Protein AF-0000000079330137 (afdb_homodimer)

Radius of gyration: 21.08 Å; Cα contacts (8 Å, |Δi|>4): 843; chains: 2; bounding box: 67×52×42 Å

InterPro domains:
  IPR001127 Phosphotransferase system, sugar-specific permease EIIA type 1 [PF00358] (14-137)
  IPR001127 Phosphotransferase system, sugar-specific permease EIIA type 1 [PS00371] (77-89)
  IPR001127 Phosphotransferase system, sugar-specific permease EIIA type 1 [PS51093] (31-135)
  IPR001127 Phosphotransferase system, sugar-specific permease EIIA type 1 [TIGR00830] (15-135)
  IPR011055 Duplicated hybrid motif [G3DSA:2.70.70.10] (3-161)
  IPR011055 Duplicated hybrid motif [SSF51261] (2-157)
  IPR050890 Phosphotransferase system EIIA component [PTHR45008] (8-159)

Organism: NCBI:txid704125

pLDDT: mean 94.44, std 13.9, range [31.62, 99.0]

Secondary structure (DSSP, 8-state):
-----------EEEEE-SSSEEEE-GGGSSSHHHHTTSS-EEEEEEE--SEEE-SSSEEEEEE-TTSSEEEEE-TTS-EEEEE-SBSGGGGTTTTEEE-S-TT-EE-TT-EEEEE-HHHHHHTT-B--EEEEES-GGG-SEEEE--S-EE-TTTSEEEEEE-/-----------EEEEE-SSSEEEE-GGGSSSHHHHTTTT-EEEEEEE--SEEE-SSSEEEEEE-TTSSEEEEE-TTS-EEEEE-SBSGGGGTTTTEEE-S-TT-EE-TT-EEEEE-HHHHHHTT-B--EEEEES-GGG-SEEEE--S-EE-TTTSEEEEEE-

Structure (mmCIF, N/CA/C/O backbone):
data_AF-0000000079330137-model_v1
#
loop_
_entity.id
_entity.type
_entity.pdbx_description
1 polymer 'PTS glucose transporter subunit IIA'
#
loop_
_atom_site.group_PDB
_atom_site.id
_atom_site.type_symbol
_atom_site.label_atom_id
_atom_site.label_alt_id
_atom_site.label_comp_id
_atom_site.label_asym_id
_atom_site.label_entity_id
_atom_site.label_seq_id
_atom_site.pdbx_PDB_ins_code
_atom_site.Cartn_x
_atom_site.Cartn_y
_atom_site.Cartn_z
_atom_site.occupancy
_atom_site.B_iso_or_equiv
_atom_site.auth_seq_id
_atom_site.auth_comp_id
_atom_site.auth_asym_id
_atom_site.auth_atom_id
_atom_site.pdbx_PDB_model_num
ATOM 1 N N . MET A 1 1 ? -40.531 -25.219 18.453 1 31.62 1 MET A N 1
ATOM 2 C CA . MET A 1 1 ? -40.281 -24 17.688 1 31.62 1 MET A CA 1
ATOM 3 C C . MET A 1 1 ? -38.781 -23.797 17.469 1 31.62 1 MET A C 1
ATOM 5 O O . MET A 1 1 ? -38.062 -23.484 18.422 1 31.62 1 MET A O 1
ATOM 9 N N . PHE A 1 2 ? -38.094 -24.562 16.641 1 38.78 2 PHE A N 1
ATOM 10 C CA . PHE A 1 2 ? -36.656 -24.844 16.406 1 38.78 2 PHE A CA 1
ATOM 11 C C . PHE A 1 2 ? -35.969 -23.625 15.812 1 38.78 2 PHE A C 1
ATOM 13 O O . PHE A 1 2 ? -36.438 -23.062 14.812 1 38.78 2 PHE A O 1
ATOM 20 N N . ASN A 1 3 ? -35.5 -22.703 16.672 1 35.12 3 ASN A N 1
ATOM 21 C CA . ASN A 1 3 ? -34.656 -21.578 16.312 1 35.12 3 ASN A CA 1
ATOM 22 C C . ASN A 1 3 ? -33.625 -21.969 15.258 1 35.12 3 ASN A C 1
ATOM 24 O O . ASN A 1 3 ? -32.656 -22.672 15.562 1 35.12 3 ASN A O 1
ATOM 28 N N . PHE A 1 4 ? -33.969 -22.203 13.992 1 37.62 4 PHE A N 1
ATOM 29 C CA . PHE A 1 4 ? -33.031 -22.281 12.859 1 37.62 4 PHE A CA 1
ATOM 30 C C . PHE A 1 4 ? -32.031 -21.141 12.922 1 37.62 4 PHE A C 1
ATOM 32 O O . PHE A 1 4 ? -32.312 -20.016 12.516 1 37.62 4 PHE A O 1
ATOM 39 N N . PHE A 1 5 ? -31.531 -20.812 14.039 1 39.62 5 PHE A N 1
ATOM 40 C CA . PHE A 1 5 ? -30.406 -19.891 14.07 1 39.62 5 PHE A CA 1
ATOM 41 C C . PHE A 1 5 ? -29.406 -20.219 12.961 1 39.62 5 PHE A C 1
ATOM 43 O O . PHE A 1 5 ? -28.688 -21.203 13.031 1 39.62 5 PHE A O 1
ATOM 50 N N . LYS A 1 6 ? -29.875 -20.078 11.766 1 38.84 6 LYS A N 1
ATOM 51 C CA . LYS A 1 6 ? -28.906 -20.125 10.664 1 38.84 6 LYS A CA 1
ATOM 52 C C . LYS A 1 6 ? -27.609 -19.406 11.031 1 38.84 6 LYS A C 1
ATOM 54 O O . LYS A 1 6 ? -27.625 -18.203 11.305 1 38.84 6 LYS A O 1
ATOM 59 N N . LYS A 1 7 ? -26.75 -20 11.75 1 39.09 7 LYS A N 1
ATOM 60 C CA . LYS A 1 7 ? -25.375 -19.5 11.812 1 39.09 7 LYS A CA 1
ATOM 61 C C . LYS A 1 7 ? -24.969 -18.859 10.484 1 39.09 7 LYS A C 1
ATOM 63 O O . LYS A 1 7 ? -25 -19.516 9.445 1 39.09 7 LYS A O 1
ATOM 68 N N . LYS A 1 8 ? -25.375 -17.703 10.297 1 45.47 8 LYS A N 1
ATOM 69 C CA . LYS A 1 8 ? -24.75 -17.031 9.156 1 45.47 8 LYS A CA 1
ATOM 70 C C . LYS A 1 8 ? -23.297 -17.469 8.984 1 45.47 8 LYS A C 1
ATOM 72 O O . LYS A 1 8 ? -22.469 -17.25 9.867 1 45.47 8 LYS A O 1
ATOM 77 N N . GLN A 1 9 ? -22.953 -18.641 8.531 1 45.34 9 GLN A N 1
ATOM 78 C CA . GLN A 1 9 ? -21.641 -19.203 8.273 1 45.34 9 GLN A CA 1
ATOM 79 C C . GLN A 1 9 ? -20.719 -18.188 7.617 1 45.34 9 GLN A C 1
ATOM 81 O O . GLN A 1 9 ? -21.016 -17.688 6.527 1 45.34 9 GLN A O 1
ATOM 86 N N . ASN A 1 10 ? -20.141 -17.453 8.32 1 59.22 10 ASN A N 1
ATOM 87 C CA . ASN A 1 10 ? -19.047 -16.625 7.816 1 59.22 10 ASN A CA 1
ATOM 88 C C . ASN A 1 10 ? -18.188 -17.375 6.805 1 59.22 10 ASN A C 1
ATOM 90 O O . ASN A 1 10 ? -17.453 -18.297 7.168 1 59.22 10 ASN A O 1
ATOM 94 N N . LYS A 1 11 ? -18.562 -17.312 5.531 1 80.38 11 LYS A N 1
ATOM 95 C CA . LYS A 1 11 ? -17.906 -18.062 4.465 1 80.38 11 LYS A CA 1
ATOM 96 C C . LYS A 1 11 ? -16.438 -17.703 4.359 1 80.38 11 LYS A C 1
ATOM 98 O O . LYS A 1 11 ? -16.078 -16.547 4.164 1 80.38 11 LYS A O 1
ATOM 103 N N . GLU A 1 12 ? -15.609 -18.688 4.777 1 94.25 12 GLU A N 1
ATOM 104 C CA . GLU A 1 12 ? -14.156 -18.625 4.672 1 94.25 12 GLU A CA 1
ATOM 105 C C . GLU A 1 12 ? -13.703 -18.734 3.219 1 94.25 12 GLU A C 1
ATOM 107 O O . GLU A 1 12 ? -14.266 -19.516 2.441 1 94.25 12 GLU A O 1
ATOM 112 N N . VAL A 1 13 ? -12.867 -17.859 2.85 1 97.62 13 VAL A N 1
ATOM 113 C CA . VAL A 1 13 ? -12.273 -17.859 1.52 1 97.62 13 VAL A CA 1
ATOM 114 C C . VAL A 1 13 ? -10.82 -18.328 1.607 1 97.62 13 VAL A C 1
ATOM 116 O O . VAL A 1 13 ? -10.07 -17.906 2.486 1 97.62 13 VAL A O 1
ATOM 119 N N . ASN A 1 14 ? -10.43 -19.219 0.74 1 98.5 14 ASN A N 1
ATOM 120 C CA . ASN A 1 14 ? -9.062 -19.719 0.702 1 98.5 14 ASN A CA 1
ATOM 121 C C . ASN A 1 14 ? -8.352 -19.312 -0.583 1 98.5 14 ASN A C 1
ATOM 123 O O . ASN A 1 14 ? -8.93 -19.391 -1.669 1 98.5 14 ASN A O 1
ATOM 127 N N . LEU A 1 15 ? -7.152 -18.875 -0.478 1 98.94 15 LEU A N 1
ATOM 128 C CA . LEU A 1 15 ? -6.285 -18.594 -1.612 1 98.94 15 LEU A CA 1
ATOM 129 C C . LEU A 1 15 ? -5.18 -19.625 -1.739 1 98.94 15 LEU A C 1
ATOM 131 O O . LEU A 1 15 ? -4.539 -19.984 -0.748 1 98.94 15 LEU A O 1
ATOM 135 N N . VAL A 1 16 ? -4.957 -20.078 -2.924 1 98.94 16 VAL A N 1
ATOM 136 C CA . VAL A 1 16 ? -3.85 -21 -3.17 1 98.94 16 VAL A CA 1
ATOM 137 C C . VAL A 1 16 ? -2.6 -20.203 -3.553 1 98.94 16 VAL A C 1
ATOM 139 O O . VAL A 1 16 ? -2.68 -19.016 -3.846 1 98.94 16 VAL A O 1
ATOM 142 N N . ALA A 1 17 ? -1.415 -20.875 -3.516 1 99 17 ALA A N 1
ATOM 143 C CA . ALA A 1 17 ? -0.146 -20.234 -3.867 1 99 17 ALA A CA 1
ATOM 144 C C . ALA A 1 17 ? -0.141 -19.797 -5.328 1 99 17 ALA A C 1
ATOM 146 O O . ALA A 1 17 ? -0.394 -20.594 -6.227 1 99 17 ALA A O 1
ATOM 147 N N . PRO A 1 18 ? 0.193 -18.578 -5.582 1 99 18 PRO A N 1
ATOM 148 C CA . PRO A 1 18 ? 0.272 -18.156 -6.98 1 99 18 PRO A CA 1
ATOM 149 C C . PRO A 1 18 ? 1.58 -18.578 -7.652 1 99 18 PRO A C 1
ATOM 151 O O . PRO A 1 18 ? 1.703 -18.484 -8.875 1 99 18 PRO A O 1
ATOM 154 N N . ILE A 1 19 ? 2.529 -18.938 -6.879 1 99 19 ILE A N 1
ATOM 155 C CA . ILE A 1 19 ? 3.807 -19.375 -7.434 1 99 19 ILE A CA 1
ATOM 156 C C . ILE A 1 19 ? 4.426 -20.453 -6.535 1 99 19 ILE A C 1
ATOM 158 O O . ILE A 1 19 ? 4.227 -20.438 -5.316 1 99 19 ILE A O 1
ATOM 162 N N . THR A 1 20 ? 5.125 -21.375 -7.133 1 98.94 20 THR A N 1
ATOM 163 C CA . THR A 1 20 ? 5.805 -22.438 -6.387 1 98.94 20 THR A CA 1
ATOM 164 C C . THR A 1 20 ? 6.98 -21.859 -5.594 1 98.94 20 THR A C 1
ATOM 166 O O . THR A 1 20 ? 7.742 -21.047 -6.105 1 98.94 20 THR A O 1
ATOM 169 N N . GLY A 1 21 ? 7.094 -22.281 -4.375 1 98.94 21 GLY A N 1
ATOM 170 C CA . GLY A 1 21 ? 8.18 -21.812 -3.537 1 98.94 21 GLY A CA 1
ATOM 171 C C . GLY A 1 21 ? 7.938 -22.031 -2.057 1 98.94 21 GLY A C 1
ATOM 172 O O . GLY A 1 21 ? 7.277 -23 -1.675 1 98.94 21 GLY A O 1
ATOM 173 N N . LYS A 1 22 ? 8.547 -21.188 -1.195 1 98.94 22 LYS A N 1
ATOM 174 C CA . LYS A 1 22 ? 8.398 -21.25 0.256 1 98.94 22 LYS A CA 1
ATOM 175 C C . LYS A 1 22 ? 7.699 -20 0.783 1 98.94 22 LYS A C 1
ATOM 177 O O . LYS A 1 22 ? 8.086 -18.875 0.442 1 98.94 22 LYS A O 1
ATOM 182 N N . THR A 1 23 ? 6.652 -20.219 1.555 1 99 23 THR A N 1
ATOM 183 C CA . THR A 1 23 ? 5.953 -19.078 2.125 1 99 23 THR A CA 1
ATOM 184 C C . THR A 1 23 ? 6.766 -18.453 3.258 1 99 23 THR A C 1
ATOM 186 O O . THR A 1 23 ? 7.383 -19.172 4.051 1 99 23 THR A O 1
ATOM 189 N N . ILE A 1 24 ? 6.805 -17.156 3.318 1 98.94 24 ILE A N 1
ATOM 190 C CA . ILE A 1 24 ? 7.453 -16.406 4.395 1 98.94 24 ILE A CA 1
ATOM 191 C C . ILE A 1 24 ? 6.512 -15.32 4.91 1 98.94 24 ILE A C 1
ATOM 193 O O . ILE A 1 24 ? 5.559 -14.938 4.227 1 98.94 24 ILE A O 1
ATOM 197 N N . ASP A 1 25 ? 6.742 -14.891 6.121 1 98.88 25 ASP A N 1
ATOM 198 C CA . ASP A 1 25 ? 5.953 -13.812 6.695 1 98.88 25 ASP A CA 1
ATOM 199 C C . ASP A 1 25 ? 6.184 -12.5 5.945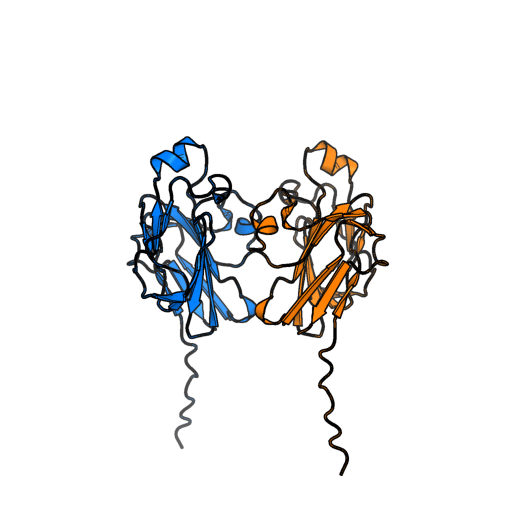 1 98.88 25 ASP A C 1
ATOM 201 O O . ASP A 1 25 ? 7.293 -12.234 5.48 1 98.88 25 ASP A O 1
ATOM 205 N N . LEU A 1 26 ? 5.145 -11.688 5.84 1 98.56 26 LEU A N 1
ATOM 206 C CA . LEU A 1 26 ? 5.297 -10.398 5.168 1 98.56 26 LEU A CA 1
ATOM 207 C C . LEU A 1 26 ? 6.418 -9.586 5.801 1 98.56 26 LEU A C 1
ATOM 209 O O . LEU A 1 26 ? 7.109 -8.836 5.109 1 98.56 26 LEU A O 1
ATOM 213 N N . SER A 1 27 ? 6.629 -9.742 7.078 1 97.62 27 SER A N 1
ATOM 214 C CA . SER A 1 27 ? 7.629 -8.969 7.809 1 97.62 27 SER A CA 1
ATOM 215 C C . SER A 1 27 ? 9.039 -9.273 7.309 1 97.62 27 SER A C 1
ATOM 217 O O . SER A 1 27 ? 9.969 -8.508 7.57 1 97.62 27 SER A O 1
ATOM 219 N N . ALA A 1 28 ? 9.203 -10.375 6.574 1 98.12 28 ALA A N 1
ATOM 220 C CA . ALA A 1 28 ? 10.516 -10.773 6.07 1 98.12 28 ALA A CA 1
ATOM 221 C C . ALA A 1 28 ? 10.766 -10.203 4.68 1 98.12 28 ALA A C 1
ATOM 223 O O . ALA A 1 28 ? 11.852 -10.359 4.125 1 98.12 28 ALA A O 1
ATOM 224 N N . VAL A 1 29 ? 9.781 -9.547 4.102 1 98.44 29 VAL A N 1
ATOM 225 C CA . VAL A 1 29 ? 9.922 -8.945 2.781 1 98.44 29 VAL A CA 1
ATOM 226 C C . VAL A 1 29 ? 10.859 -7.742 2.859 1 98.44 29 VAL A C 1
ATOM 228 O O . VAL A 1 29 ? 10.727 -6.898 3.75 1 98.44 29 VAL A O 1
ATOM 231 N N . PRO A 1 30 ? 11.844 -7.664 1.937 1 96.5 30 PRO A N 1
ATOM 232 C CA . PRO A 1 30 ? 12.805 -6.559 2.004 1 96.5 30 PRO A CA 1
ATOM 233 C C . PRO A 1 30 ? 12.25 -5.262 1.414 1 96.5 30 PRO A C 1
ATOM 235 O O . PRO A 1 30 ? 12.906 -4.633 0.576 1 96.5 30 PRO A O 1
ATOM 238 N N . ASP A 1 31 ? 11.195 -4.91 1.758 1 96.38 31 ASP A N 1
ATOM 239 C CA . ASP A 1 31 ? 10.492 -3.66 1.472 1 96.38 31 ASP A CA 1
ATOM 240 C C . ASP A 1 31 ? 9.531 -3.297 2.6 1 96.38 31 ASP A C 1
ATOM 242 O O . ASP A 1 31 ? 8.555 -4.012 2.844 1 96.38 31 ASP A O 1
ATOM 246 N N . ASN A 1 32 ? 9.734 -2.225 3.227 1 94.5 32 ASN A N 1
ATOM 247 C CA . ASN A 1 32 ? 9.031 -1.894 4.465 1 94.5 32 ASN A CA 1
ATOM 248 C C . ASN A 1 32 ? 7.539 -1.68 4.227 1 94.5 32 ASN A C 1
ATOM 250 O O . ASN A 1 32 ? 6.719 -1.952 5.105 1 94.5 32 ASN A O 1
ATOM 254 N N . VAL A 1 33 ? 7.18 -1.221 3.045 1 95.56 33 VAL A N 1
ATOM 255 C CA . VAL A 1 33 ? 5.77 -0.979 2.768 1 95.56 33 VAL A CA 1
ATOM 256 C C . VAL A 1 33 ? 5 -2.297 2.826 1 95.56 33 VAL A C 1
ATOM 258 O O . VAL A 1 33 ? 3.881 -2.348 3.346 1 95.56 33 VAL A O 1
ATOM 261 N N . PHE A 1 34 ? 5.598 -3.307 2.312 1 97.75 34 PHE A N 1
ATOM 262 C CA . PHE A 1 34 ? 4.992 -4.629 2.414 1 97.75 34 PHE A CA 1
ATOM 263 C C . PHE A 1 34 ? 5.141 -5.188 3.824 1 97.75 34 PHE A C 1
ATOM 265 O O . PHE A 1 34 ? 4.18 -5.695 4.402 1 97.75 34 PHE A O 1
ATOM 272 N N . ALA A 1 35 ? 6.301 -5.082 4.391 1 97 35 ALA A N 1
ATOM 273 C CA . ALA A 1 35 ? 6.617 -5.691 5.684 1 97 35 ALA A CA 1
ATOM 274 C C . ALA A 1 35 ? 5.719 -5.137 6.785 1 97 35 ALA A C 1
ATOM 276 O O . ALA A 1 35 ? 5.363 -5.855 7.723 1 97 35 ALA A O 1
ATOM 277 N N . GLU A 1 36 ? 5.34 -3.885 6.543 1 94.62 36 GLU A N 1
ATOM 278 C CA . GLU A 1 36 ? 4.516 -3.219 7.547 1 94.62 36 GLU A CA 1
ATOM 279 C C . 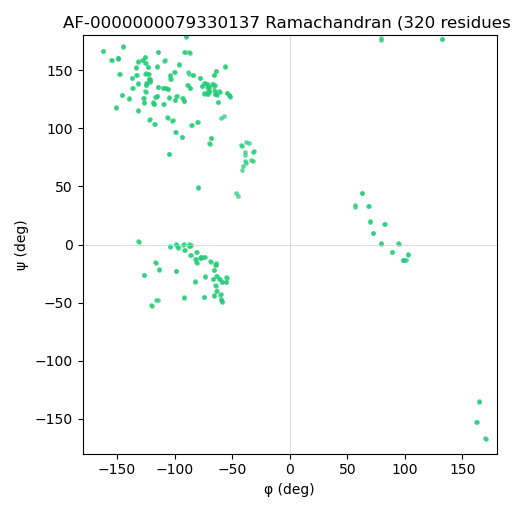GLU A 1 36 ? 3.037 -3.268 7.168 1 94.62 36 GLU A C 1
ATOM 281 O O . GLU A 1 36 ? 2.203 -2.631 7.812 1 94.62 36 GLU A O 1
ATOM 286 N N . LYS A 1 37 ? 2.727 -3.852 6.098 1 95.81 37 LYS A N 1
ATOM 287 C CA . LYS A 1 37 ? 1.364 -4.133 5.652 1 95.81 37 LYS A CA 1
ATOM 288 C C . LYS A 1 37 ? 0.626 -2.848 5.293 1 95.81 37 LYS A C 1
ATOM 290 O O . LYS A 1 37 ? -0.588 -2.75 5.48 1 95.81 37 LYS A O 1
ATOM 295 N N . LEU A 1 38 ? 1.394 -1.931 4.793 1 93 38 LEU A N 1
ATOM 296 C CA . LEU A 1 38 ? 0.781 -0.662 4.414 1 93 38 LEU A CA 1
ATOM 297 C C . LEU A 1 38 ? -0.033 -0.812 3.135 1 93 38 LEU A C 1
ATOM 299 O O . LEU A 1 38 ? -1.025 -0.108 2.939 1 93 38 LEU A O 1
ATOM 303 N N . ALA A 1 39 ? 0.368 -1.743 2.314 1 95.31 39 ALA A N 1
ATOM 304 C CA . ALA A 1 39 ? -0.326 -1.961 1.048 1 95.31 39 ALA A CA 1
ATOM 305 C C . ALA A 1 39 ? -1.424 -3.01 1.198 1 95.31 39 ALA A C 1
ATOM 307 O O . ALA A 1 39 ? -2.113 -3.34 0.23 1 95.31 39 ALA A O 1
ATOM 308 N N . GLY A 1 40 ? -1.62 -3.555 2.342 1 96.25 40 GLY A N 1
ATOM 309 C CA . GLY A 1 40 ? -2.51 -4.676 2.604 1 96.25 40 GLY A CA 1
ATOM 310 C C . GLY A 1 40 ? -1.865 -5.766 3.436 1 96.25 40 GLY A C 1
ATOM 311 O O . GLY A 1 40 ? -0.696 -5.66 3.812 1 96.25 40 GLY A O 1
ATOM 312 N N . ASP A 1 41 ? -2.664 -6.781 3.758 1 97.88 41 ASP A N 1
ATOM 313 C CA . ASP A 1 41 ? -2.184 -7.895 4.57 1 97.88 41 ASP A CA 1
ATOM 314 C C . ASP A 1 41 ? -2.201 -9.195 3.775 1 97.88 41 ASP A C 1
ATOM 316 O O . ASP A 1 41 ? -2.918 -9.312 2.779 1 97.88 41 ASP A O 1
ATOM 320 N N . GLY A 1 42 ? -1.344 -10.086 4.156 1 98.81 42 GLY A N 1
ATOM 321 C CA . GLY A 1 42 ? -1.211 -11.367 3.477 1 98.81 42 GLY A CA 1
ATOM 322 C C . GLY A 1 42 ? 0.076 -12.094 3.818 1 98.81 42 GLY A C 1
ATOM 323 O O . GLY A 1 42 ? 0.42 -12.242 4.992 1 98.81 42 GLY A O 1
ATOM 324 N N . ILE A 1 43 ? 0.733 -12.625 2.764 1 98.94 43 ILE A N 1
ATOM 325 C CA . ILE A 1 43 ? 1.921 -13.461 2.904 1 98.94 43 ILE A CA 1
ATOM 326 C C . ILE A 1 43 ? 2.877 -13.203 1.741 1 98.94 43 ILE A C 1
ATOM 328 O O . ILE A 1 43 ? 2.566 -12.414 0.839 1 98.94 43 ILE A O 1
ATOM 332 N N . ALA A 1 44 ? 4.051 -13.711 1.831 1 98.94 44 ALA A N 1
ATOM 333 C CA . ALA A 1 44 ? 4.957 -13.672 0.687 1 98.94 44 ALA A CA 1
ATOM 334 C C . ALA A 1 44 ? 5.492 -15.062 0.364 1 98.94 44 ALA A C 1
ATOM 336 O O . ALA A 1 44 ? 5.41 -15.977 1.19 1 98.94 44 ALA A O 1
ATOM 337 N N . ILE A 1 45 ? 5.934 -15.211 -0.834 1 99 45 ILE A N 1
ATOM 338 C CA . ILE A 1 45 ? 6.508 -16.484 -1.262 1 99 45 ILE A CA 1
ATOM 339 C C . ILE A 1 45 ? 7.891 -16.25 -1.863 1 99 45 ILE A C 1
ATOM 341 O O . ILE A 1 45 ? 8.07 -15.352 -2.689 1 99 45 ILE A O 1
ATOM 345 N N . ASP A 1 46 ? 8.891 -16.922 -1.377 1 98.94 46 ASP A N 1
ATOM 346 C CA . ASP A 1 46 ? 10.188 -17.016 -2.031 1 98.94 46 ASP A CA 1
ATOM 347 C C . ASP A 1 46 ? 10.164 -18.062 -3.143 1 98.94 46 ASP A C 1
ATOM 349 O O . ASP A 1 46 ? 10.211 -19.266 -2.871 1 98.94 46 ASP A O 1
ATOM 353 N N . PRO A 1 47 ? 10.141 -17.641 -4.344 1 98.88 47 PRO A N 1
ATOM 354 C CA . PRO A 1 47 ? 9.727 -18.547 -5.434 1 98.88 47 PRO A CA 1
ATOM 355 C C . PRO A 1 47 ? 10.867 -19.422 -5.934 1 98.88 47 PRO A C 1
ATOM 357 O O . PRO A 1 47 ? 12.023 -18.984 -5.965 1 98.88 47 PRO A O 1
ATOM 360 N N . THR A 1 48 ? 10.531 -20.578 -6.312 1 98.75 48 THR A N 1
ATOM 361 C CA . THR A 1 48 ? 11.398 -21.469 -7.078 1 98.75 48 THR A CA 1
ATOM 362 C C . THR A 1 48 ? 10.805 -21.75 -8.453 1 98.75 48 THR A C 1
ATOM 364 O O . THR A 1 48 ? 11.484 -22.281 -9.336 1 98.75 48 THR A O 1
ATOM 367 N N . GLY A 1 49 ? 9.508 -21.453 -8.633 1 98.75 49 GLY A N 1
ATOM 368 C CA . GLY A 1 49 ? 8.852 -21.625 -9.93 1 98.75 49 GLY A CA 1
ATOM 369 C C . GLY A 1 49 ? 8.945 -20.375 -10.805 1 98.75 49 GLY A C 1
ATOM 370 O O . GLY A 1 49 ? 9.477 -19.359 -10.375 1 98.75 49 GLY A O 1
ATOM 371 N N . ASP A 1 50 ? 8.375 -20.5 -12.008 1 98.81 50 ASP A N 1
ATOM 372 C CA . ASP A 1 50 ? 8.516 -19.391 -12.953 1 98.81 50 ASP A CA 1
ATOM 373 C C . ASP A 1 50 ? 7.168 -19 -13.555 1 98.81 50 ASP A C 1
ATOM 375 O O . ASP A 1 50 ? 7.102 -18.125 -14.422 1 98.81 50 ASP A O 1
ATOM 379 N N . VAL A 1 51 ? 6.117 -19.625 -13.141 1 98.94 51 VAL A N 1
ATOM 380 C CA . VAL A 1 51 ? 4.777 -19.281 -13.617 1 98.94 51 VAL A CA 1
ATOM 381 C C . VAL A 1 51 ? 3.914 -18.828 -12.438 1 98.94 51 VAL A C 1
ATOM 383 O O . VAL A 1 51 ? 3.803 -19.531 -11.43 1 98.94 51 VAL A O 1
ATOM 386 N N . ILE A 1 52 ? 3.402 -17.656 -12.531 1 99 52 ILE A N 1
ATOM 387 C CA . ILE A 1 52 ? 2.48 -17.109 -11.539 1 99 52 ILE A CA 1
ATOM 388 C C . ILE A 1 52 ? 1.04 -17.375 -11.977 1 99 52 ILE A C 1
ATOM 390 O O . ILE A 1 52 ? 0.647 -17 -13.086 1 99 52 ILE A O 1
ATOM 394 N N . VAL A 1 53 ? 0.256 -17.984 -11.125 1 99 53 VAL A N 1
ATOM 395 C CA . VAL A 1 53 ? -1.118 -18.344 -11.453 1 99 53 VAL A CA 1
ATOM 396 C C . VAL A 1 53 ? -2.086 -17.547 -10.586 1 99 53 VAL A C 1
ATOM 398 O O . VAL A 1 53 ? -1.676 -16.891 -9.617 1 99 53 VAL A O 1
ATOM 401 N N . SER A 1 54 ? -3.33 -17.562 -10.977 1 99 54 SER A N 1
ATOM 402 C CA . SER A 1 54 ? -4.352 -16.953 -10.141 1 99 54 SER A CA 1
ATOM 403 C C . SER A 1 54 ? -4.5 -17.688 -8.812 1 99 54 SER A C 1
ATOM 405 O O . SER A 1 54 ? -4.609 -18.922 -8.789 1 99 54 SER A O 1
ATOM 407 N N . PRO A 1 55 ? -4.527 -16.969 -7.711 1 98.94 55 PRO A N 1
ATOM 408 C CA . PRO A 1 55 ? -4.684 -17.641 -6.418 1 98.94 55 PRO A CA 1
ATOM 409 C C . PRO A 1 55 ? -6.137 -18 -6.109 1 98.94 55 PRO A C 1
ATOM 411 O O . PRO A 1 55 ? -6.41 -18.719 -5.145 1 98.94 55 PRO A O 1
ATOM 414 N N . ALA A 1 56 ? -7.051 -17.594 -6.902 1 98.94 56 ALA A N 1
ATOM 415 C CA . ALA A 1 56 ? -8.477 -17.766 -6.66 1 98.94 56 ALA A CA 1
ATOM 416 C C . ALA A 1 56 ? -9.281 -17.578 -7.945 1 98.94 56 ALA A C 1
ATOM 418 O O . ALA A 1 56 ? -8.742 -17.125 -8.961 1 98.94 56 ALA A O 1
ATOM 419 N N . ASP A 1 57 ? -10.539 -18 -7.82 1 98.88 57 ASP A N 1
ATOM 420 C CA . ASP A 1 57 ? -11.492 -17.625 -8.859 1 98.88 57 ASP A CA 1
ATOM 421 C C . ASP A 1 57 ? -11.836 -16.141 -8.766 1 98.88 57 ASP A C 1
ATOM 423 O O . ASP A 1 57 ? -12.055 -15.609 -7.676 1 98.88 57 ASP A O 1
ATOM 427 N N . GLY A 1 58 ? -11.852 -15.453 -9.922 1 98.81 58 GLY A N 1
ATOM 428 C CA . GLY A 1 58 ? -12.219 -14.047 -9.938 1 98.81 58 GLY A CA 1
ATOM 429 C C . GLY A 1 58 ? -11.953 -13.375 -11.273 1 98.81 58 GLY A C 1
ATOM 430 O O . GLY A 1 58 ? -11.805 -14.047 -12.297 1 98.81 58 GLY A O 1
ATOM 431 N N . GLU A 1 59 ? -12.016 -12.055 -11.25 1 98.88 59 GLU A N 1
ATOM 432 C CA . GLU A 1 59 ? -11.695 -11.266 -12.43 1 98.88 59 GLU A CA 1
ATOM 433 C C . GLU A 1 59 ? -10.273 -10.703 -12.344 1 98.88 59 GLU A C 1
ATOM 435 O O . GLU A 1 59 ? -9.906 -10.094 -11.344 1 98.88 59 GLU A O 1
ATOM 440 N N . LEU A 1 60 ? -9.438 -11 -13.367 1 98.88 60 LEU A N 1
ATOM 441 C CA . LEU A 1 60 ? -8.164 -10.312 -13.508 1 98.88 60 LEU A CA 1
ATOM 442 C C . LEU A 1 60 ? -8.367 -8.844 -13.875 1 98.88 60 LEU A C 1
ATOM 444 O O . LEU A 1 60 ? -8.422 -8.5 -15.062 1 98.88 60 LEU A O 1
ATOM 448 N N . THR A 1 61 ? -8.438 -8.031 -12.906 1 98.38 61 THR A N 1
ATOM 449 C CA . THR A 1 61 ? -8.938 -6.68 -13.117 1 98.38 61 THR A CA 1
ATOM 450 C C . THR A 1 61 ? -7.84 -5.766 -13.648 1 98.38 61 THR A C 1
ATOM 452 O O . THR A 1 61 ? -8.117 -4.801 -14.367 1 98.38 61 THR A O 1
ATOM 455 N N . LEU A 1 62 ? -6.605 -6.055 -13.234 1 97.38 62 LEU A N 1
ATOM 456 C CA . LEU A 1 62 ? -5.484 -5.195 -13.602 1 97.38 62 LEU A CA 1
ATOM 457 C C . LEU A 1 62 ? -4.215 -6.016 -13.805 1 97.38 62 LEU A C 1
ATOM 459 O O . LEU A 1 62 ? -3.916 -6.914 -13.016 1 97.38 62 LEU A O 1
ATOM 463 N N . VAL A 1 63 ? -3.602 -5.84 -14.867 1 98.44 63 VAL A N 1
ATOM 464 C CA . VAL A 1 63 ? -2.207 -6.219 -15.062 1 98.44 63 VAL A CA 1
ATOM 465 C C . VAL A 1 63 ? -1.371 -4.977 -15.359 1 98.44 63 VAL A C 1
ATOM 467 O O . VAL A 1 63 ? -1.647 -4.25 -16.312 1 98.44 63 VAL A O 1
ATOM 470 N N . PHE A 1 64 ? -0.402 -4.707 -14.578 1 97.38 64 PHE A N 1
ATOM 471 C CA . PHE A 1 64 ? 0.431 -3.533 -14.812 1 97.38 64 PHE A CA 1
ATOM 472 C C . PHE A 1 64 ? 1.182 -3.648 -16.125 1 97.38 64 PHE A C 1
ATOM 474 O O . PHE A 1 64 ? 1.607 -4.738 -16.516 1 97.38 64 PHE A O 1
ATOM 481 N N . LYS A 1 65 ? 1.441 -2.553 -16.734 1 96.69 65 LYS A N 1
ATOM 482 C CA . LYS A 1 65 ? 2.074 -2.523 -18.047 1 96.69 65 LYS A CA 1
ATOM 483 C C . LYS A 1 65 ? 3.434 -3.215 -18.016 1 96.69 65 LYS A C 1
ATOM 485 O O . LYS A 1 65 ? 3.816 -3.887 -18.984 1 96.69 65 LYS A O 1
ATOM 490 N N . THR A 1 66 ? 4.113 -3.137 -16.906 1 97.56 66 THR A N 1
ATOM 491 C CA . THR A 1 66 ? 5.434 -3.738 -16.75 1 97.56 66 THR A CA 1
ATOM 492 C C . THR A 1 66 ? 5.32 -5.199 -16.328 1 97.56 66 THR A C 1
ATOM 494 O O . THR A 1 66 ? 6.332 -5.891 -16.188 1 97.56 66 THR A O 1
ATOM 497 N N . MET A 1 67 ? 4.117 -5.645 -15.992 1 98.12 67 MET A N 1
ATOM 498 C CA . MET A 1 67 ? 3.744 -7.023 -15.695 1 98.12 67 MET A CA 1
ATOM 499 C C . MET A 1 67 ? 4.305 -7.461 -14.344 1 98.12 67 MET A C 1
ATOM 501 O O . MET A 1 67 ? 4.254 -8.641 -14 1 98.12 67 MET A O 1
ATOM 505 N N . HIS A 1 68 ? 4.84 -6.508 -13.562 1 98.44 68 HIS A N 1
ATOM 506 C CA . HIS A 1 68 ? 5.465 -6.875 -12.305 1 98.44 68 HIS A CA 1
ATOM 507 C C . HIS A 1 68 ? 4.418 -7.18 -11.234 1 98.44 68 HIS A C 1
ATOM 509 O O . HIS A 1 68 ? 4.754 -7.652 -10.148 1 98.44 68 HIS A O 1
ATOM 515 N N . ALA A 1 69 ? 3.129 -6.84 -11.539 1 98.56 69 ALA A N 1
ATOM 516 C CA . ALA A 1 69 ? 2.043 -7.09 -10.594 1 98.56 69 ALA A CA 1
ATOM 517 C C . ALA A 1 69 ? 0.706 -7.223 -11.32 1 98.56 69 ALA A C 1
ATOM 519 O O . ALA A 1 69 ? 0.547 -6.734 -12.438 1 98.56 69 ALA A O 1
ATOM 520 N N . PHE A 1 70 ? -0.228 -7.863 -10.648 1 98.75 70 PHE A N 1
ATOM 521 C CA . PHE A 1 70 ? -1.598 -7.906 -11.148 1 98.75 70 PHE A CA 1
ATOM 522 C C . PHE A 1 70 ? -2.592 -7.984 -9.992 1 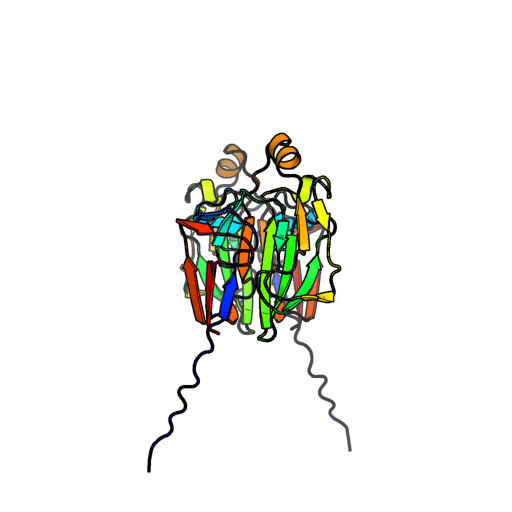98.75 70 PHE A C 1
ATOM 524 O O . PHE A 1 70 ? -2.223 -8.336 -8.875 1 98.75 70 PHE A O 1
ATOM 531 N N . ALA A 1 71 ? -3.809 -7.625 -10.312 1 98.56 71 ALA A N 1
ATOM 532 C CA . ALA A 1 71 ? -4.875 -7.605 -9.312 1 98.56 71 ALA A CA 1
ATOM 533 C C . ALA A 1 71 ? -6.039 -8.5 -9.734 1 98.56 71 ALA A C 1
ATOM 535 O O . ALA A 1 71 ? -6.367 -8.586 -10.922 1 98.56 71 ALA A O 1
ATOM 536 N N . ILE A 1 72 ? -6.609 -9.156 -8.781 1 98.81 72 ILE A N 1
ATOM 537 C CA . ILE A 1 72 ? -7.797 -9.984 -8.977 1 98.81 72 ILE A CA 1
ATOM 538 C C . ILE A 1 72 ? -8.898 -9.547 -8.008 1 98.81 72 ILE A C 1
ATOM 540 O O . ILE A 1 72 ? -8.641 -9.352 -6.82 1 98.81 72 ILE A O 1
ATOM 544 N N . THR A 1 73 ? -10.031 -9.375 -8.508 1 98.38 73 THR A N 1
ATOM 545 C CA . THR A 1 73 ? -11.203 -9.109 -7.68 1 98.38 73 THR A CA 1
ATOM 546 C C . THR A 1 73 ? -12.094 -10.344 -7.594 1 98.38 73 THR A C 1
ATOM 548 O O . THR A 1 73 ? -12.461 -10.922 -8.617 1 98.38 73 THR A O 1
ATOM 551 N N . LEU A 1 74 ? -12.383 -10.703 -6.395 1 98.5 74 LEU A N 1
ATOM 552 C CA . LEU A 1 74 ? -13.219 -11.875 -6.16 1 98.5 74 LEU A CA 1
ATOM 553 C C . LEU A 1 74 ? -14.695 -11.492 -6.168 1 98.5 74 LEU A C 1
ATOM 555 O O . LEU A 1 74 ? -15.039 -10.312 -6.047 1 98.5 74 LEU A O 1
ATOM 559 N N . ALA A 1 75 ? -15.562 -12.508 -6.266 1 97.31 75 ALA A N 1
ATOM 560 C CA . ALA A 1 75 ? -17 -12.281 -6.328 1 97.31 75 ALA A CA 1
ATOM 561 C C . ALA A 1 75 ? -17.516 -11.641 -5.047 1 97.31 75 ALA A C 1
ATOM 563 O O . ALA A 1 75 ? -18.484 -10.867 -5.07 1 97.31 75 ALA A O 1
ATOM 564 N N . ASN A 1 76 ? -16.859 -11.867 -3.965 1 96.31 76 ASN A N 1
ATOM 565 C CA . ASN A 1 76 ? -17.297 -11.336 -2.68 1 96.31 76 ASN A CA 1
ATOM 566 C C . ASN A 1 76 ? -16.766 -9.93 -2.441 1 96.31 76 ASN A C 1
ATOM 568 O O . ASN A 1 76 ? -16.938 -9.367 -1.356 1 96.31 76 ASN A O 1
ATOM 572 N N . GLY A 1 77 ? -16 -9.406 -3.354 1 95.5 77 GLY A N 1
ATOM 573 C CA . GLY A 1 77 ? -15.547 -8.023 -3.266 1 95.5 77 GLY A CA 1
ATOM 574 C C . GLY A 1 77 ? -14.102 -7.906 -2.805 1 95.5 77 GLY A C 1
ATOM 575 O O . GLY A 1 77 ? -13.523 -6.816 -2.84 1 95.5 77 GLY A O 1
ATOM 576 N N . ALA A 1 78 ? -13.477 -8.992 -2.385 1 97.5 78 ALA A N 1
ATOM 577 C CA . ALA A 1 78 ? -12.078 -8.945 -1.965 1 97.5 78 ALA A CA 1
ATOM 578 C C . ALA A 1 78 ? -11.164 -8.609 -3.141 1 97.5 78 ALA A C 1
ATOM 580 O O . ALA A 1 78 ? -11.352 -9.117 -4.246 1 97.5 78 ALA A O 1
ATOM 581 N N . GLU A 1 79 ? -10.227 -7.746 -2.9 1 97.75 79 GLU A N 1
ATOM 582 C CA . GLU A 1 79 ? -9.234 -7.34 -3.896 1 97.75 79 GLU A CA 1
ATOM 583 C C . GLU A 1 79 ? -7.855 -7.891 -3.559 1 97.75 79 GLU A C 1
ATOM 585 O O . GLU A 1 79 ? -7.309 -7.605 -2.492 1 97.75 79 GLU A O 1
ATOM 590 N N . LEU A 1 80 ? -7.336 -8.648 -4.469 1 98.75 80 LEU A N 1
ATOM 591 C CA . LEU A 1 80 ? -6.023 -9.266 -4.297 1 98.75 80 LEU A CA 1
ATOM 592 C C . LEU A 1 80 ? -4.969 -8.539 -5.125 1 98.75 80 LEU A C 1
ATOM 594 O O . LEU A 1 80 ? -5.254 -8.078 -6.234 1 98.75 80 LEU A O 1
ATOM 598 N N . LEU A 1 81 ? -3.773 -8.469 -4.609 1 98.81 81 LEU A N 1
ATOM 599 C CA . LEU A 1 81 ? -2.594 -7.988 -5.324 1 98.81 81 LEU A CA 1
ATOM 600 C C . LEU A 1 81 ? -1.464 -9.008 -5.254 1 98.81 81 LEU A C 1
ATOM 602 O O . LEU A 1 81 ? -1.102 -9.469 -4.168 1 98.81 81 LEU A O 1
ATOM 606 N N . ILE A 1 82 ? -1.006 -9.43 -6.312 1 98.94 82 ILE A N 1
ATOM 607 C CA . ILE A 1 82 ? 0.204 -10.242 -6.426 1 98.94 82 ILE A CA 1
ATOM 608 C C . ILE A 1 82 ? 1.336 -9.391 -7.004 1 98.94 82 ILE A C 1
ATOM 610 O O . ILE A 1 82 ? 1.283 -8.984 -8.164 1 98.94 82 ILE A O 1
ATOM 614 N N . HIS A 1 83 ? 2.287 -9.062 -6.246 1 98.88 83 HIS A N 1
ATOM 615 C CA . HIS A 1 83 ? 3.447 -8.258 -6.617 1 98.88 83 HIS A CA 1
ATOM 616 C C . HIS A 1 83 ? 4.676 -9.133 -6.84 1 98.88 83 HIS A C 1
ATOM 618 O O . HIS A 1 83 ? 5.273 -9.625 -5.879 1 98.88 83 HIS A O 1
ATOM 624 N N . ILE A 1 84 ? 5.109 -9.344 -8.07 1 98.88 84 ILE A N 1
ATOM 625 C CA . ILE A 1 84 ? 6.117 -10.328 -8.445 1 98.88 84 ILE A CA 1
ATOM 626 C C . ILE A 1 84 ? 7.512 -9.734 -8.266 1 98.88 84 ILE A C 1
ATOM 628 O O . ILE A 1 84 ? 7.973 -8.953 -9.102 1 98.88 84 ILE A O 1
ATOM 632 N N . GLY A 1 85 ? 8.141 -10.141 -7.191 1 98.56 85 GLY A N 1
ATOM 633 C CA . GLY A 1 85 ? 9.438 -9.57 -6.875 1 98.56 85 GLY A CA 1
ATOM 634 C C . GLY A 1 85 ? 9.352 -8.203 -6.234 1 98.56 85 GLY A C 1
ATOM 635 O O . GLY A 1 85 ? 8.258 -7.684 -6 1 98.56 85 GLY A O 1
ATOM 636 N N . ILE A 1 86 ? 10.508 -7.715 -5.867 1 98.12 86 ILE A N 1
ATOM 637 C CA . ILE A 1 86 ? 10.617 -6.391 -5.27 1 98.12 86 ILE A CA 1
ATOM 638 C C . ILE A 1 86 ? 11.43 -5.473 -6.184 1 98.12 86 ILE A C 1
ATOM 640 O O . ILE A 1 86 ? 12.523 -5.84 -6.629 1 98.12 86 ILE A O 1
ATOM 644 N N . ASP A 1 87 ? 10.883 -4.312 -6.516 1 96.56 87 ASP A N 1
ATOM 645 C CA . ASP A 1 87 ? 11.484 -3.281 -7.355 1 96.56 87 ASP A CA 1
ATOM 646 C C . ASP A 1 87 ? 11.57 -3.74 -8.812 1 96.56 87 ASP A C 1
ATOM 648 O O . ASP A 1 87 ? 12.359 -3.199 -9.586 1 96.56 87 ASP A O 1
ATOM 652 N N . THR A 1 88 ? 10.789 -4.719 -9.148 1 98.44 88 THR A N 1
ATOM 653 C CA . THR A 1 88 ? 10.898 -5.293 -10.484 1 98.44 88 THR A CA 1
ATOM 654 C C . THR A 1 88 ? 10.227 -4.391 -11.516 1 98.44 88 THR A C 1
ATOM 656 O O . THR A 1 88 ? 10.414 -4.574 -12.727 1 98.44 88 THR A O 1
ATOM 659 N N . VAL A 1 89 ? 9.492 -3.424 -11.047 1 97.88 89 VAL A N 1
ATOM 660 C CA . VAL A 1 89 ? 8.93 -2.418 -11.938 1 97.88 89 VAL A CA 1
ATOM 661 C C . VAL A 1 89 ? 10.047 -1.773 -12.758 1 97.88 89 VAL A C 1
ATOM 663 O O . VAL A 1 89 ? 9.828 -1.356 -13.898 1 97.88 89 VAL A O 1
ATOM 666 N N . SER A 1 90 ? 11.227 -1.719 -12.266 1 97.12 90 SER A N 1
ATOM 667 C CA . SER A 1 90 ? 12.367 -1.059 -12.898 1 97.12 90 SER A CA 1
ATOM 668 C C . SER A 1 90 ? 12.812 -1.805 -14.148 1 97.12 90 SER A C 1
ATOM 670 O O . SER A 1 90 ? 13.562 -1.266 -14.969 1 97.12 90 SER A O 1
ATOM 672 N N . LEU A 1 91 ? 12.352 -3.055 -14.336 1 98.38 91 LEU A N 1
ATOM 673 C CA . LEU A 1 91 ? 12.734 -3.867 -15.492 1 98.38 91 LEU A CA 1
ATOM 674 C C . LEU A 1 91 ? 11.883 -3.518 -16.703 1 98.38 91 LEU A C 1
ATOM 676 O O . LEU A 1 91 ? 12.125 -4.02 -17.812 1 98.38 91 LEU A O 1
ATOM 680 N N . ASN A 1 92 ? 10.836 -2.795 -16.5 1 97.69 92 ASN A N 1
ATOM 681 C CA . ASN A 1 92 ? 9.977 -2.311 -17.578 1 97.69 92 ASN A CA 1
ATOM 682 C C . ASN A 1 92 ? 9.438 -3.459 -18.422 1 97.69 92 ASN A C 1
ATOM 684 O O . ASN A 1 92 ? 9.43 -3.379 -19.656 1 97.69 92 ASN A O 1
ATOM 688 N N . GLY A 1 93 ? 9.227 -4.523 -17.844 1 98.62 93 GLY A N 1
ATOM 689 C CA . GLY A 1 93 ? 8.578 -5.633 -18.516 1 98.62 93 GLY A CA 1
ATOM 690 C C . GLY A 1 93 ? 9.555 -6.703 -18.984 1 98.62 93 GLY A C 1
ATOM 691 O O . GLY A 1 93 ? 9.141 -7.801 -19.359 1 98.62 93 GLY A O 1
ATOM 692 N N . GLU A 1 94 ? 10.82 -6.336 -18.953 1 98.69 94 GLU A N 1
ATOM 693 C CA . GLU A 1 94 ? 11.797 -7.352 -19.344 1 98.69 94 GLU A CA 1
ATOM 694 C C . GLU A 1 94 ? 11.797 -8.516 -18.359 1 98.69 94 GLU A C 1
ATOM 696 O O . GLU A 1 94 ? 11.812 -8.312 -17.141 1 98.69 94 GLU A O 1
ATOM 701 N N . GLY A 1 95 ? 11.695 -9.727 -18.922 1 98.81 95 GLY A N 1
ATOM 702 C CA . GLY A 1 95 ? 11.703 -10.914 -18.094 1 98.81 95 GLY A CA 1
ATOM 703 C C . GLY A 1 95 ? 10.312 -11.391 -17.719 1 98.81 95 GLY A C 1
ATOM 704 O O . GLY A 1 95 ? 10.156 -12.383 -17 1 98.81 95 GLY A O 1
ATOM 705 N N . PHE A 1 96 ? 9.336 -10.719 -18.188 1 98.94 96 PHE A N 1
ATOM 706 C CA . PHE A 1 96 ? 7.949 -11.062 -17.906 1 98.94 96 PHE A CA 1
ATOM 707 C C . PHE A 1 96 ? 7.18 -11.336 -19.188 1 98.94 96 PHE A C 1
ATOM 709 O O . PHE A 1 96 ? 7.402 -10.672 -20.203 1 98.94 96 PHE A O 1
ATOM 716 N N . GLN A 1 97 ? 6.332 -12.297 -19.109 1 98.88 97 GLN A N 1
ATOM 717 C CA . GLN A 1 97 ? 5.422 -12.609 -20.203 1 98.88 97 GLN A CA 1
ATOM 718 C C . GLN A 1 97 ? 3.988 -12.766 -19.703 1 98.88 97 GLN A C 1
ATOM 720 O O . GLN A 1 97 ? 3.693 -13.656 -18.906 1 98.88 97 GLN A O 1
ATOM 725 N N . GLN A 1 98 ? 3.156 -11.922 -20.125 1 98.81 98 GLN A N 1
ATOM 726 C CA . GLN A 1 98 ? 1.744 -12.008 -19.781 1 98.81 98 GLN A CA 1
ATOM 727 C C . GLN A 1 98 ? 1.038 -13.094 -20.578 1 98.81 98 GLN A C 1
ATOM 729 O O . GLN A 1 98 ? 1.2 -13.18 -21.797 1 98.81 98 GLN A O 1
ATOM 734 N N . LEU A 1 99 ? 0.217 -13.875 -19.953 1 98.88 99 LEU A N 1
ATOM 735 C CA . LEU A 1 99 ? -0.404 -15.023 -20.594 1 98.88 99 LEU A CA 1
ATOM 736 C C . LEU A 1 99 ? -1.911 -14.828 -20.734 1 98.88 99 LEU A C 1
ATOM 738 O O . LEU A 1 99 ? -2.568 -15.523 -21.5 1 98.88 99 LEU A O 1
ATOM 742 N N . VAL A 1 100 ? -2.498 -13.945 -19.906 1 98.69 100 VAL A N 1
ATOM 743 C CA . VAL A 1 100 ? -3.928 -13.648 -19.906 1 98.69 100 VAL A CA 1
ATOM 744 C C . VAL A 1 100 ? -4.141 -12.133 -19.875 1 98.69 100 VAL A C 1
ATOM 746 O O . VAL A 1 100 ? -3.422 -11.414 -19.188 1 98.69 100 VAL A O 1
ATOM 749 N N . GLU A 1 101 ? -5.113 -11.617 -20.469 1 98.31 101 GLU A N 1
ATOM 750 C CA . GLU A 1 101 ? -5.402 -10.188 -20.516 1 98.31 101 GLU A CA 1
ATOM 751 C C . GLU A 1 101 ? -6.266 -9.766 -19.328 1 98.31 101 GLU A C 1
ATOM 753 O O . GLU A 1 101 ? -7.105 -10.531 -18.859 1 98.31 101 GLU A O 1
ATOM 758 N N . ALA A 1 102 ? -6.059 -8.57 -18.906 1 98.38 102 ALA A N 1
ATOM 759 C CA . ALA A 1 102 ? -6.953 -8 -17.906 1 98.38 102 ALA A CA 1
ATOM 760 C C . ALA A 1 102 ? -8.398 -8.031 -18.391 1 98.38 102 ALA A C 1
ATOM 762 O O . ALA A 1 102 ? -8.664 -7.98 -19.594 1 98.38 102 ALA A O 1
ATOM 763 N N . GLY A 1 103 ? -9.281 -8.07 -17.422 1 98.44 103 GLY A N 1
ATOM 764 C CA . GLY A 1 103 ? -10.695 -8.133 -17.734 1 98.44 103 GLY A CA 1
ATOM 765 C C . GLY A 1 103 ? -11.211 -9.555 -17.891 1 98.44 103 GLY A C 1
ATOM 766 O O . GLY A 1 103 ? -12.422 -9.773 -18 1 98.44 103 GLY A O 1
ATOM 767 N N . THR A 1 104 ? -10.352 -10.578 -17.875 1 98.75 104 THR A N 1
ATOM 768 C CA . THR A 1 104 ? -10.703 -11.984 -18.047 1 98.75 104 THR A CA 1
ATOM 769 C C . THR A 1 104 ? -11.102 -12.617 -16.719 1 98.75 104 THR A C 1
ATOM 771 O O . THR A 1 104 ? -10.461 -12.375 -15.695 1 98.75 104 THR A O 1
ATOM 774 N N . MET A 1 105 ? -12.172 -13.359 -16.75 1 98.88 105 MET A N 1
ATOM 775 C CA . MET A 1 105 ? -12.461 -14.227 -15.609 1 98.88 105 MET A CA 1
ATOM 776 C C . MET A 1 105 ? -11.5 -15.406 -15.562 1 98.88 105 MET A C 1
ATOM 778 O O . MET A 1 105 ? -11.273 -16.062 -16.578 1 98.88 105 MET A O 1
ATOM 782 N N . VAL A 1 106 ? -10.93 -15.609 -14.43 1 98.94 106 VAL A N 1
ATOM 783 C CA . VAL A 1 106 ? -9.945 -16.688 -14.281 1 98.94 106 VAL A CA 1
ATOM 784 C C . VAL A 1 106 ? -10.344 -17.594 -13.117 1 98.94 106 VAL A C 1
ATOM 786 O O . VAL A 1 106 ? -11.094 -17.188 -12.234 1 98.94 106 VAL A O 1
ATOM 789 N N . LYS A 1 107 ? -9.781 -18.797 -13.109 1 98.81 107 LYS A N 1
ATOM 790 C CA . LYS A 1 107 ? -9.906 -19.75 -12.016 1 98.81 107 LYS A CA 1
ATOM 791 C C . LYS A 1 107 ? -8.602 -19.891 -11.25 1 98.81 107 LYS A C 1
ATOM 793 O O . LYS A 1 107 ? -7.527 -19.594 -11.773 1 98.81 107 LYS A O 1
ATOM 798 N N . ALA A 1 108 ? -8.773 -20.375 -10.016 1 98.88 108 ALA A N 1
ATOM 799 C CA . ALA A 1 108 ? -7.559 -20.719 -9.289 1 98.88 108 ALA A CA 1
ATOM 800 C C . ALA A 1 108 ? -6.672 -21.641 -10.109 1 98.88 108 ALA A C 1
ATOM 802 O O . ALA A 1 108 ? -7.156 -22.625 -10.695 1 98.88 108 ALA A O 1
ATOM 803 N N . GLY A 1 109 ? -5.414 -21.219 -10.211 1 98.88 109 GLY A N 1
ATOM 804 C CA . GLY A 1 109 ? -4.473 -22.078 -10.922 1 98.88 109 GLY A CA 1
ATOM 805 C C . GLY A 1 109 ? -4.25 -21.656 -12.359 1 98.88 109 GLY A C 1
ATOM 806 O O . GLY A 1 109 ? -3.33 -22.141 -13.023 1 98.88 109 GLY A O 1
ATOM 807 N N . THR A 1 110 ? -5.094 -20.75 -12.93 1 98.94 110 THR A N 1
ATOM 808 C CA . THR A 1 110 ? -4.895 -20.266 -14.289 1 98.94 110 THR A CA 1
ATOM 809 C C . THR A 1 110 ? -3.572 -19.516 -14.406 1 98.94 110 THR A C 1
ATOM 811 O O . THR A 1 110 ? -3.324 -18.562 -13.656 1 98.94 110 THR A O 1
ATOM 814 N N . PRO A 1 111 ? -2.637 -19.906 -15.305 1 98.94 111 PRO A N 1
ATOM 815 C CA . PRO A 1 111 ? -1.399 -19.141 -15.5 1 98.94 111 PRO A CA 1
ATOM 816 C C . PRO A 1 111 ? -1.651 -17.719 -15.961 1 98.94 111 PRO A C 1
ATOM 818 O O . PRO A 1 111 ? -2.428 -17.484 -16.891 1 98.94 111 PRO A O 1
ATOM 821 N N . ILE A 1 112 ? -1.03 -16.734 -15.328 1 98.94 112 ILE A N 1
ATOM 822 C CA . ILE A 1 112 ? -1.254 -15.32 -15.641 1 98.94 112 ILE A CA 1
ATOM 823 C C . ILE A 1 112 ? 0.025 -14.703 -16.203 1 98.94 112 ILE A C 1
ATOM 825 O O . ILE A 1 112 ? -0.008 -14.016 -17.219 1 98.94 112 ILE A O 1
ATOM 829 N N . 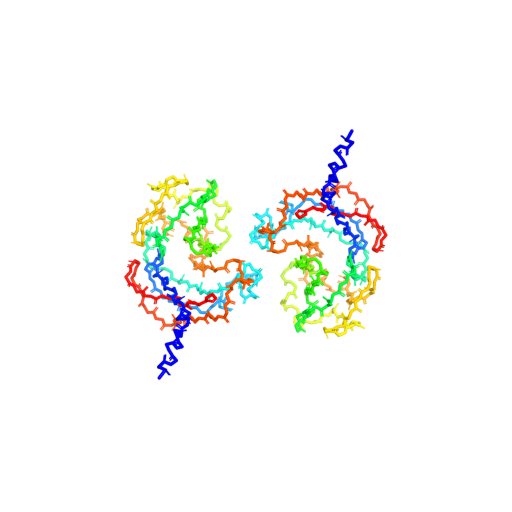ILE A 1 113 ? 1.184 -14.93 -15.562 1 98.94 113 ILE A N 1
ATOM 830 C CA . ILE A 1 113 ? 2.473 -14.367 -15.945 1 98.94 113 ILE A CA 1
ATOM 831 C C . ILE A 1 113 ? 3.555 -15.438 -15.859 1 98.94 113 ILE A C 1
ATOM 833 O O . ILE A 1 113 ? 3.586 -16.219 -14.898 1 98.94 113 ILE A O 1
ATOM 837 N N . LYS A 1 114 ? 4.336 -15.5 -16.812 1 98.94 114 LYS A N 1
ATOM 838 C CA . LYS A 1 114 ? 5.578 -16.266 -16.766 1 98.94 114 LYS A CA 1
ATOM 839 C C . LYS A 1 114 ? 6.785 -15.359 -16.578 1 98.94 114 LYS A C 1
ATOM 841 O O . LYS A 1 114 ? 6.855 -14.289 -17.188 1 98.94 114 LYS A O 1
ATOM 846 N N . ILE A 1 115 ? 7.781 -15.797 -15.789 1 98.94 115 ILE A N 1
ATOM 847 C CA . ILE A 1 115 ? 8.945 -14.953 -15.547 1 98.94 115 ILE A CA 1
ATOM 848 C C . ILE A 1 115 ? 10.219 -15.695 -15.961 1 98.94 115 ILE A C 1
AT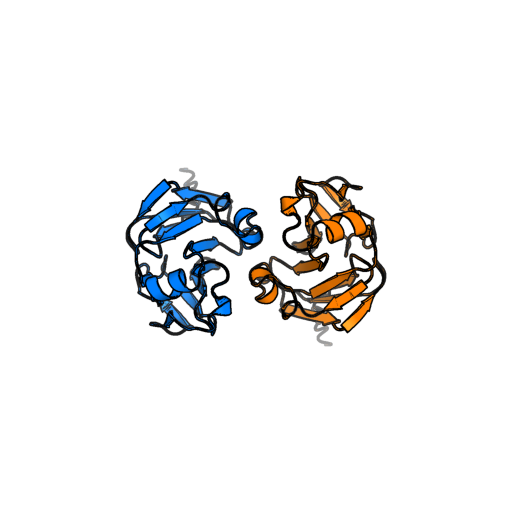OM 850 O O . ILE A 1 115 ? 10.242 -16.938 -15.969 1 98.94 115 ILE A O 1
ATOM 854 N N . ASP A 1 116 ? 11.164 -14.891 -16.312 1 98.88 116 ASP A N 1
ATOM 855 C CA . ASP A 1 116 ? 12.539 -15.367 -16.438 1 98.88 116 ASP A CA 1
ATOM 856 C C . ASP A 1 116 ? 13.32 -15.148 -15.148 1 98.88 116 ASP A C 1
ATOM 858 O O . ASP A 1 116 ? 13.938 -14.102 -14.953 1 98.88 116 ASP A O 1
ATOM 862 N N . ARG A 1 117 ? 13.336 -16.141 -14.297 1 98.56 117 ARG A N 1
ATOM 863 C CA . ARG A 1 117 ? 13.906 -16.031 -12.961 1 98.56 117 ARG A CA 1
ATOM 864 C C . ARG A 1 117 ? 15.383 -15.648 -13.016 1 98.56 117 ARG A C 1
ATOM 866 O O . ARG A 1 117 ? 15.828 -14.75 -12.305 1 98.56 117 ARG A O 1
ATOM 873 N N . ASP A 1 118 ? 16.125 -16.375 -13.859 1 98.38 118 ASP A N 1
ATOM 874 C CA . ASP A 1 118 ? 17.578 -16.156 -13.945 1 98.38 118 ASP A CA 1
ATOM 875 C C . ASP A 1 118 ? 17.875 -14.719 -14.375 1 98.38 118 ASP A C 1
ATOM 877 O O . ASP A 1 118 ? 18.781 -14.086 -13.828 1 98.38 118 ASP A O 1
ATOM 881 N N . PHE A 1 119 ? 17.125 -14.25 -15.359 1 98.81 119 PHE A N 1
ATOM 882 C CA . PHE A 1 119 ? 17.312 -12.883 -15.828 1 98.81 119 PHE A CA 1
ATOM 883 C C . PHE A 1 119 ? 17.078 -11.883 -14.695 1 98.81 119 PHE A C 1
ATOM 885 O O . PHE A 1 119 ? 17.922 -11.023 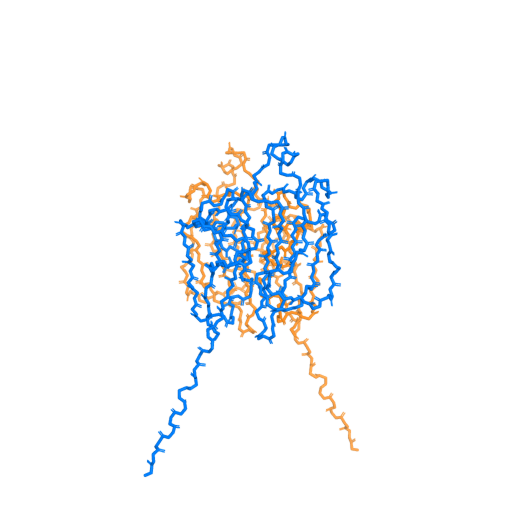-14.445 1 98.81 119 PHE A O 1
ATOM 892 N N . ILE A 1 120 ? 15.969 -12.047 -13.938 1 98.69 120 ILE A N 1
ATOM 893 C CA . ILE A 1 120 ? 15.602 -11.102 -12.883 1 98.69 120 ILE A CA 1
ATOM 894 C C . ILE A 1 120 ? 16.656 -11.141 -11.773 1 98.69 120 ILE A C 1
ATOM 896 O O . ILE A 1 120 ? 17.109 -10.094 -11.32 1 98.69 120 ILE A O 1
ATOM 900 N N . LEU A 1 121 ? 17.078 -12.336 -11.391 1 98.38 121 LEU A N 1
ATOM 901 C CA . LEU A 1 121 ? 18.094 -12.484 -10.352 1 98.38 121 LEU A CA 1
ATOM 902 C C . LEU A 1 121 ? 19.422 -11.891 -10.805 1 98.38 121 LEU A C 1
ATOM 904 O O . LEU A 1 121 ? 20.141 -11.305 -10 1 98.38 121 LEU A O 1
ATOM 908 N N . SER A 1 122 ? 19.734 -11.992 -12.078 1 98.62 122 SER A N 1
ATOM 909 C CA . SER A 1 122 ? 20.984 -11.469 -12.617 1 98.62 122 SER A CA 1
ATOM 910 C C . SER A 1 122 ? 21.031 -9.945 -12.523 1 98.62 122 SER A C 1
ATOM 912 O O . SER A 1 122 ? 22.109 -9.344 -12.578 1 98.62 122 SER A O 1
ATOM 914 N N . LYS A 1 123 ? 19.875 -9.305 -12.43 1 98.38 123 LYS A N 1
ATOM 915 C CA . LYS A 1 123 ? 19.797 -7.855 -12.297 1 98.38 123 LYS A CA 1
ATOM 916 C C . LYS A 1 123 ? 19.906 -7.434 -10.836 1 98.38 123 LYS A C 1
ATOM 918 O O . LYS A 1 123 ? 19.812 -6.242 -10.523 1 98.38 123 LYS A O 1
ATOM 923 N N . GLY A 1 124 ? 20.047 -8.422 -9.906 1 98.19 124 GLY A N 1
ATOM 924 C CA . GLY A 1 124 ? 20.203 -8.148 -8.484 1 98.19 124 GLY A CA 1
ATOM 925 C C . GLY A 1 124 ? 18.906 -7.891 -7.766 1 98.19 124 GLY A C 1
ATOM 926 O O . GLY A 1 124 ? 18.891 -7.305 -6.68 1 98.19 124 GLY A O 1
ATOM 927 N N . LEU A 1 125 ? 17.797 -8.281 -8.359 1 98.25 125 LEU A N 1
ATOM 928 C CA . LEU A 1 125 ? 16.484 -8.016 -7.773 1 98.25 125 LEU A CA 1
ATOM 929 C C . LEU A 1 125 ? 15.945 -9.258 -7.059 1 98.25 125 LEU A C 1
ATOM 931 O O . LEU A 1 125 ? 16.25 -10.383 -7.449 1 98.25 125 LEU A O 1
ATOM 935 N N . SER A 1 126 ? 15.164 -9 -5.977 1 98.5 126 SER A N 1
ATOM 936 C CA . SER A 1 126 ? 14.531 -10.078 -5.227 1 98.5 126 SER A CA 1
ATOM 937 C C . SER A 1 126 ? 13.305 -10.609 -5.953 1 98.5 126 SER A C 1
ATOM 939 O O . SER A 1 126 ? 12.523 -9.836 -6.508 1 98.5 126 SER A O 1
ATOM 941 N N . LEU A 1 127 ? 13.055 -11.93 -5.902 1 98.81 127 LEU A N 1
ATOM 942 C CA . LEU A 1 127 ? 11.875 -12.547 -6.5 1 98.81 127 LEU A CA 1
ATOM 943 C C . LEU A 1 127 ? 10.781 -12.75 -5.457 1 98.81 127 LEU A C 1
ATOM 945 O O . LEU A 1 127 ? 9.68 -13.195 -5.785 1 98.81 127 LEU A O 1
ATOM 949 N N . ILE A 1 128 ? 11.086 -12.398 -4.203 1 98.88 128 ILE A N 1
ATOM 950 C CA . ILE A 1 128 ? 10.078 -12.555 -3.166 1 98.88 128 ILE A CA 1
ATOM 951 C C . ILE A 1 128 ? 8.781 -11.883 -3.605 1 98.88 128 ILE A C 1
ATOM 953 O O . ILE A 1 128 ? 8.781 -10.711 -3.996 1 98.88 128 ILE A O 1
ATOM 957 N N . THR A 1 129 ? 7.688 -12.594 -3.564 1 98.94 129 THR A N 1
ATOM 958 C CA . THR A 1 129 ? 6.422 -12.203 -4.172 1 98.94 129 THR A CA 1
ATOM 959 C C . THR A 1 129 ? 5.34 -12.031 -3.107 1 98.94 129 THR A C 1
ATOM 961 O O . THR A 1 129 ? 4.816 -13.016 -2.582 1 98.94 129 THR A O 1
ATOM 964 N N . PRO A 1 130 ? 5 -10.797 -2.746 1 98.94 130 PRO A N 1
ATOM 965 C CA . PRO A 1 130 ? 3.879 -10.547 -1.838 1 98.94 130 PRO A CA 1
ATOM 966 C C . PRO A 1 130 ? 2.529 -10.906 -2.451 1 98.94 130 PRO A C 1
ATOM 968 O O . PRO A 1 130 ? 2.301 -10.664 -3.639 1 98.94 130 PRO A O 1
ATOM 971 N N . VAL A 1 131 ? 1.661 -11.516 -1.709 1 98.94 131 VAL A N 1
ATOM 972 C CA . VAL A 1 131 ? 0.279 -11.867 -2.008 1 98.94 131 VAL A CA 1
ATOM 973 C C . VAL A 1 131 ? -0.655 -11.227 -0.984 1 98.94 131 VAL A C 1
ATOM 975 O O . VAL A 1 131 ? -0.716 -11.664 0.168 1 98.94 131 VAL A O 1
ATOM 978 N N . LEU A 1 132 ? -1.376 -10.227 -1.448 1 98.81 132 LEU A N 1
ATOM 979 C CA . LEU A 1 132 ? -2.031 -9.367 -0.469 1 98.81 132 LEU A CA 1
ATOM 980 C C . LEU A 1 132 ? -3.527 -9.273 -0.742 1 98.81 132 LEU A C 1
ATOM 982 O O . LEU A 1 132 ? -3.959 -9.336 -1.896 1 98.81 132 LEU A O 1
ATOM 986 N N . ILE A 1 133 ? -4.297 -9.141 0.332 1 98.38 133 ILE A N 1
ATOM 987 C CA . ILE A 1 133 ? -5.613 -8.516 0.283 1 98.38 133 ILE A CA 1
ATOM 988 C C . ILE A 1 133 ? -5.488 -7.02 0.581 1 98.38 133 ILE A C 1
ATOM 990 O O . ILE A 1 133 ? -5.008 -6.633 1.647 1 98.38 133 ILE A O 1
ATOM 994 N N . THR A 1 134 ? -5.965 -6.207 -0.344 1 96.62 134 THR A N 1
ATOM 995 C CA . THR A 1 134 ? -5.613 -4.793 -0.25 1 96.62 134 THR A CA 1
ATOM 996 C C . THR A 1 134 ? -6.746 -3.994 0.389 1 96.62 134 THR A C 1
ATOM 998 O O . THR A 1 134 ? -6.531 -2.883 0.875 1 96.62 134 THR A O 1
ATOM 1001 N N . ASN A 1 135 ? -7.988 -4.512 0.343 1 93.81 135 ASN A N 1
ATOM 1002 C CA . ASN A 1 135 ? -9.094 -3.826 1.003 1 93.81 135 ASN A CA 1
ATOM 1003 C C . ASN A 1 135 ? -9.492 -4.523 2.301 1 93.81 135 ASN A C 1
ATOM 1005 O O . ASN A 1 135 ? -10.586 -5.086 2.4 1 93.81 135 ASN A O 1
ATOM 1009 N N . MET A 1 136 ? -8.719 -4.301 3.34 1 93.19 136 MET A N 1
ATOM 1010 C CA . MET A 1 136 ? -8.805 -5.031 4.602 1 93.19 136 MET A CA 1
ATOM 1011 C C . MET A 1 136 ? -10.023 -4.594 5.402 1 93.19 136 MET A C 1
ATOM 1013 O O . MET A 1 136 ? -10.414 -5.258 6.363 1 93.19 136 MET A O 1
ATOM 1017 N N . ASP A 1 137 ? -10.609 -3.555 4.965 1 88.38 137 ASP A N 1
ATOM 1018 C CA . ASP A 1 137 ? -11.781 -3.045 5.672 1 88.38 137 ASP A CA 1
ATOM 1019 C C . ASP A 1 137 ? -12.938 -4.047 5.617 1 88.38 137 ASP A C 1
ATOM 1021 O O . ASP A 1 137 ? -13.844 -4 6.453 1 88.38 137 ASP A O 1
ATOM 1025 N N . ILE A 1 138 ? -12.875 -5.016 4.688 1 91.94 138 ILE A N 1
ATOM 1026 C CA . ILE A 1 138 ? -13.992 -5.945 4.559 1 91.94 138 ILE A CA 1
ATOM 1027 C C . ILE A 1 138 ? -13.617 -7.289 5.184 1 91.94 138 ILE A C 1
ATOM 1029 O O . ILE A 1 138 ? -14.422 -8.227 5.188 1 91.94 138 ILE A O 1
ATOM 1033 N N . VAL A 1 139 ? -12.352 -7.422 5.711 1 95.62 139 VAL A N 1
ATOM 1034 C CA . VAL A 1 139 ? -11.836 -8.688 6.215 1 95.62 139 VAL A CA 1
ATOM 1035 C C . VAL A 1 139 ? -11.969 -8.734 7.738 1 95.62 139 VAL A C 1
ATOM 1037 O O . VAL A 1 139 ? -11.484 -7.836 8.438 1 95.62 139 VAL A O 1
ATOM 1040 N N . LYS A 1 140 ? -12.555 -9.766 8.297 1 96.06 140 LYS A N 1
ATOM 1041 C CA . LYS A 1 140 ? -12.742 -9.938 9.734 1 96.06 140 LYS A CA 1
ATOM 1042 C C . LYS A 1 140 ? -11.586 -10.719 10.352 1 96.06 140 LYS A C 1
ATOM 1044 O O . LYS A 1 140 ? -11.094 -10.367 11.43 1 9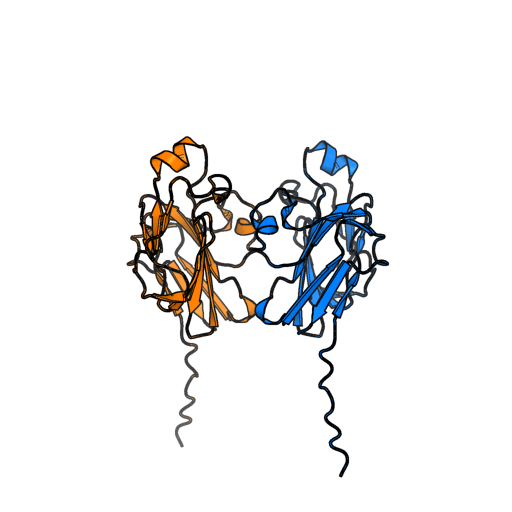6.06 140 LYS A O 1
ATOM 1049 N N . LYS A 1 141 ? -11.25 -11.773 9.664 1 97.44 141 LYS A N 1
ATOM 1050 C CA . LYS A 1 141 ? -10.148 -12.625 10.094 1 97.44 141 LYS A CA 1
ATOM 1051 C C . LYS A 1 141 ? -9.273 -13.039 8.914 1 97.44 141 LYS A C 1
ATOM 1053 O O . LYS A 1 141 ? -9.773 -13.289 7.816 1 97.44 141 LYS A O 1
ATOM 1058 N N . LEU A 1 142 ? -8.008 -13.125 9.141 1 98.38 142 LEU A N 1
ATOM 1059 C CA . LEU A 1 142 ? -7.039 -13.547 8.133 1 98.38 142 LEU A CA 1
ATOM 1060 C C . LEU A 1 142 ? -5.98 -14.453 8.742 1 98.38 142 LEU A C 1
ATOM 1062 O O . LEU A 1 142 ? -5.422 -14.148 9.797 1 98.38 142 LEU A O 1
ATOM 1066 N N . LYS A 1 143 ? -5.828 -15.57 8.164 1 98.56 143 LYS A N 1
ATOM 1067 C CA . LYS A 1 143 ? -4.789 -16.516 8.555 1 98.56 143 LYS A CA 1
ATOM 1068 C C . LYS A 1 143 ? -3.861 -16.828 7.383 1 98.56 143 LYS A C 1
ATOM 1070 O O . LYS A 1 143 ? -4.316 -16.984 6.25 1 98.56 143 LYS A O 1
ATOM 1075 N N . THR A 1 144 ? -2.582 -16.938 7.652 1 98.81 144 THR A N 1
ATOM 1076 C CA . THR A 1 144 ? -1.589 -17.281 6.641 1 98.81 144 THR A CA 1
ATOM 1077 C C . THR A 1 144 ? -0.81 -18.531 7.047 1 98.81 144 THR A C 1
ATOM 1079 O O . THR A 1 144 ? -0.585 -18.766 8.234 1 98.81 144 THR A O 1
ATOM 1082 N N . ASN A 1 145 ? -0.421 -19.312 6.098 1 98.56 145 ASN A N 1
ATOM 1083 C CA . ASN A 1 145 ? 0.417 -20.484 6.32 1 98.56 145 ASN A CA 1
ATOM 1084 C C . ASN A 1 145 ? 1.88 -20.203 5.996 1 98.56 145 ASN A C 1
ATOM 1086 O O . ASN A 1 145 ? 2.324 -20.422 4.867 1 98.56 145 ASN A O 1
ATOM 1090 N N . VAL A 1 146 ? 2.703 -19.891 6.969 1 98.75 146 VAL A N 1
ATOM 1091 C CA . VAL A 1 146 ? 4.078 -19.453 6.781 1 98.75 146 VAL A CA 1
ATOM 1092 C C . VAL A 1 146 ? 5.027 -20.641 6.934 1 98.75 146 VAL A C 1
ATOM 1094 O O . VAL A 1 146 ? 4.703 -21.609 7.605 1 98.75 146 VAL A O 1
ATOM 1097 N N . ASP A 1 147 ? 6.148 -20.562 6.344 1 98.69 147 ASP A N 1
ATOM 1098 C CA . ASP A 1 147 ? 7.234 -21.531 6.422 1 98.69 147 ASP A CA 1
ATOM 1099 C C . ASP A 1 147 ? 6.801 -22.875 5.863 1 98.69 147 ASP A C 1
ATOM 1101 O O . ASP A 1 147 ? 7.035 -23.922 6.484 1 98.69 147 ASP A O 1
ATOM 1105 N N . LYS A 1 148 ? 6.125 -22.812 4.738 1 98.88 148 LYS A N 1
ATOM 1106 C CA . LYS A 1 148 ? 5.68 -24.016 4.039 1 98.88 148 LYS A CA 1
ATOM 1107 C C . LYS A 1 148 ? 6.184 -24.031 2.6 1 98.88 148 LYS A C 1
ATOM 1109 O O . LYS A 1 148 ? 6.215 -23 1.934 1 98.88 148 LYS A O 1
ATOM 1114 N N . ASP A 1 149 ? 6.609 -25.203 2.174 1 98.88 149 ASP A N 1
ATOM 1115 C CA . ASP A 1 149 ? 6.805 -25.406 0.743 1 98.88 149 ASP A CA 1
ATOM 1116 C C . ASP A 1 149 ? 5.465 -25.562 0.023 1 98.88 149 ASP A C 1
ATOM 1118 O O . ASP A 1 149 ? 4.617 -26.344 0.437 1 98.88 149 ASP A O 1
ATOM 1122 N N . VAL A 1 150 ? 5.293 -24.828 -1.017 1 98.94 150 VAL A N 1
ATOM 1123 C CA . VAL A 1 150 ? 3.994 -24.812 -1.683 1 98.94 150 VAL A CA 1
ATOM 1124 C C . VAL A 1 150 ? 4.184 -24.953 -3.191 1 98.94 150 VAL A C 1
ATOM 1126 O O . VAL A 1 150 ? 5.227 -24.562 -3.729 1 98.94 150 VAL A O 1
ATOM 1129 N N . VAL A 1 151 ? 3.203 -25.5 -3.848 1 98.94 151 VAL A N 1
ATOM 1130 C CA . VAL A 1 151 ? 3.125 -25.625 -5.301 1 98.94 151 VAL A CA 1
ATOM 1131 C C . VAL A 1 151 ? 2.031 -24.703 -5.84 1 98.94 151 VAL A C 1
ATOM 1133 O O . VAL A 1 151 ? 0.928 -24.656 -5.293 1 98.94 151 VAL A O 1
ATOM 1136 N N . ALA A 1 152 ? 2.387 -24.031 -6.879 1 98.94 152 ALA A N 1
ATOM 1137 C CA . ALA A 1 152 ? 1.464 -23.062 -7.477 1 98.94 152 ALA A CA 1
ATOM 1138 C C . ALA A 1 152 ? 0.128 -23.719 -7.812 1 98.94 152 ALA A C 1
ATOM 1140 O O . ALA A 1 152 ? 0.092 -24.797 -8.414 1 98.94 152 ALA A O 1
ATOM 1141 N N . GLY A 1 153 ? -0.926 -23.062 -7.371 1 98.88 153 GLY A N 1
ATOM 1142 C CA . GLY A 1 153 ? -2.262 -23.5 -7.73 1 98.88 153 GLY A CA 1
ATOM 1143 C C . GLY A 1 153 ? -2.738 -24.688 -6.898 1 98.88 153 GLY A C 1
ATOM 1144 O O . GLY A 1 153 ? -3.869 -25.141 -7.059 1 98.88 153 GLY A O 1
ATOM 1145 N N . GLN A 1 154 ? -1.954 -25.141 -5.977 1 98.75 154 GLN A N 1
ATOM 1146 C CA . GLN A 1 154 ? -2.318 -26.391 -5.293 1 98.75 154 GLN A CA 1
ATOM 1147 C C . GLN A 1 154 ? -2.475 -26.156 -3.793 1 98.75 154 GLN A C 1
ATOM 1149 O O . GLN A 1 154 ? -3.52 -26.469 -3.217 1 98.75 154 GLN A O 1
ATOM 1154 N N . ASN A 1 155 ? -1.485 -25.562 -3.141 1 98.94 155 ASN A N 1
ATOM 1155 C CA . ASN A 1 155 ? -1.498 -25.422 -1.688 1 98.94 155 ASN A CA 1
ATOM 1156 C C . ASN A 1 155 ? -2.176 -24.125 -1.258 1 98.94 155 ASN A C 1
ATOM 1158 O O . ASN A 1 155 ? -1.935 -23.062 -1.848 1 98.94 155 ASN A O 1
ATOM 1162 N N . GLU A 1 156 ? -3.002 -24.203 -0.241 1 98.81 156 GLU A N 1
ATOM 1163 C CA . GLU A 1 156 ? -3.588 -23 0.36 1 98.81 156 GLU A CA 1
ATOM 1164 C C . GLU A 1 156 ? -2.545 -22.219 1.145 1 98.81 156 GLU A C 1
ATOM 1166 O O . GLU A 1 156 ? -1.752 -22.797 1.891 1 98.81 156 GLU A O 1
ATOM 1171 N N . VAL A 1 157 ? -2.611 -20.859 0.977 1 98.94 157 VAL A N 1
ATOM 1172 C CA . VAL A 1 157 ? -1.587 -20.078 1.654 1 98.94 157 VAL A CA 1
ATOM 1173 C C . VAL A 1 157 ? -2.246 -19 2.52 1 98.94 157 VAL A C 1
ATOM 1175 O O . VAL A 1 157 ? -1.644 -18.516 3.477 1 98.94 157 VAL A O 1
ATOM 1178 N N . ILE A 1 158 ? -3.42 -18.562 2.207 1 98.88 158 ILE A N 1
ATOM 1179 C CA . ILE A 1 158 ? -4.191 -17.594 2.982 1 98.88 158 ILE A CA 1
ATOM 1180 C C . ILE A 1 158 ? -5.625 -18.109 3.154 1 98.88 158 ILE A C 1
ATOM 1182 O O . ILE A 1 158 ? -6.215 -18.641 2.215 1 98.88 158 ILE A O 1
ATOM 1186 N N . SER A 1 159 ? -6.172 -17.953 4.301 1 98.69 159 SER A N 1
ATOM 1187 C CA . SER A 1 159 ? -7.598 -18.062 4.582 1 98.69 159 SER A CA 1
ATOM 1188 C C . SER A 1 159 ? -8.133 -16.812 5.258 1 98.69 159 SER A C 1
ATOM 1190 O O . SER A 1 159 ? -7.473 -16.234 6.117 1 98.69 159 SER A O 1
ATOM 1192 N N . PHE A 1 160 ? -9.289 -16.391 4.812 1 98.56 160 PHE A N 1
ATOM 1193 C CA . PHE A 1 160 ? -9.852 -15.203 5.445 1 98.56 160 PHE A CA 1
ATOM 1194 C C . PHE A 1 160 ? -11.375 -15.242 5.422 1 98.56 160 PHE A C 1
ATOM 1196 O O . PHE A 1 160 ? -11.969 -16.016 4.668 1 98.56 160 PHE A O 1
ATOM 1203 N N . SER A 1 161 ? -11.977 -14.461 6.293 1 97.75 161 SER A N 1
ATOM 1204 C CA . SER A 1 161 ? -13.422 -14.289 6.352 1 97.75 161 SER A CA 1
ATOM 1205 C C . SER A 1 161 ? -13.812 -12.82 6.258 1 97.75 161 SER A C 1
ATOM 1207 O O . SER A 1 161 ? -13 -11.938 6.555 1 97.75 161 SER A O 1
ATOM 1209 N N . LEU A 1 162 ? -15.016 -12.656 5.82 1 93.75 162 LEU A N 1
ATOM 1210 C CA . LEU A 1 162 ? -15.523 -11.297 5.656 1 93.75 162 LEU A CA 1
ATOM 1211 C C . LEU A 1 162 ? -16.578 -10.977 6.711 1 93.75 162 LEU A C 1
ATOM 1213 O O . LEU A 1 162 ? -17.219 -11.891 7.246 1 93.75 162 LEU A O 1
ATOM 1217 N N . MET B 1 1 ? -45.094 21.656 -9.477 1 32.47 1 MET B N 1
ATOM 1218 C CA . MET B 1 1 ? -44.656 20.578 -8.602 1 32.47 1 MET B CA 1
ATOM 1219 C C . MET B 1 1 ? -43.125 20.406 -8.688 1 32.47 1 MET B C 1
ATOM 1221 O O . MET B 1 1 ? -42.625 19.984 -9.719 1 32.47 1 MET B O 1
ATOM 1225 N N . PHE B 1 2 ? -42.25 21.266 -8.094 1 38.84 2 PHE B N 1
ATOM 1226 C CA . PHE B 1 2 ? -40.844 21.594 -8.227 1 38.84 2 PHE B CA 1
ATOM 1227 C C . PHE B 1 2 ? -39.969 20.438 -7.719 1 38.84 2 PHE B C 1
ATOM 1229 O O . PHE B 1 2 ? -40.188 19.938 -6.613 1 38.84 2 PHE B O 1
ATOM 1236 N N . ASN B 1 3 ? -39.656 19.469 -8.586 1 36.62 3 ASN B N 1
ATOM 1237 C CA . ASN B 1 3 ? -38.688 18.391 -8.367 1 36.62 3 ASN B CA 1
ATOM 1238 C C . ASN B 1 3 ? -37.469 18.891 -7.594 1 36.62 3 ASN B C 1
ATOM 1240 O O . ASN B 1 3 ? -36.625 19.609 -8.141 1 36.62 3 ASN B O 1
ATOM 1244 N N . PHE B 1 4 ? -37.562 19.219 -6.301 1 38.53 4 PHE B N 1
ATOM 1245 C CA . PHE B 1 4 ? -36.406 19.422 -5.422 1 38.53 4 PHE B CA 1
ATOM 1246 C C . PHE B 1 4 ? -35.406 18.297 -5.598 1 38.53 4 PHE B C 1
ATOM 1248 O O . PHE B 1 4 ? -35.562 17.219 -5.031 1 38.53 4 PHE B O 1
ATOM 1255 N N . PHE B 1 5 ? -35.125 17.906 -6.758 1 40 5 PHE B N 1
ATOM 1256 C CA . PHE B 1 5 ? -34 17.016 -6.953 1 40 5 PHE B CA 1
ATOM 1257 C C . PHE B 1 5 ? -32.844 17.438 -6.086 1 40 5 PHE B C 1
ATOM 1259 O O . PHE B 1 5 ? -32.219 18.469 -6.332 1 40 5 PHE B O 1
ATOM 1266 N N . LYS B 1 6 ? -33 17.312 -4.793 1 38.06 6 LYS B N 1
ATOM 1267 C CA . LYS B 1 6 ? -31.828 17.453 -3.932 1 38.06 6 LYS B CA 1
ATOM 1268 C C . LYS B 1 6 ? -30.609 16.812 -4.562 1 38.06 6 LYS B C 1
ATOM 1270 O O . LYS B 1 6 ? -30.594 15.594 -4.805 1 38.06 6 LYS B O 1
ATOM 1275 N N . LYS B 1 7 ? -29.984 17.406 -5.5 1 39.91 7 LYS B N 1
ATOM 1276 C CA . LYS B 1 7 ? -28.641 16.953 -5.855 1 39.91 7 LYS B CA 1
ATOM 1277 C C . LYS B 1 7 ? -27.906 16.391 -4.637 1 39.91 7 LYS B C 1
ATOM 1279 O O . LYS B 1 7 ? -27.734 17.094 -3.639 1 39.91 7 LYS B O 1
ATOM 1284 N N . LYS B 1 8 ? -28.156 15.234 -4.289 1 44.47 8 LYS B N 1
ATOM 1285 C CA . LYS B 1 8 ? -27.266 14.641 -3.303 1 44.47 8 LYS B CA 1
ATOM 1286 C C . LYS B 1 8 ? -25.844 15.18 -3.465 1 44.47 8 LYS B C 1
ATOM 1288 O O . LYS B 1 8 ? -25.203 14.969 -4.504 1 44.47 8 LYS B O 1
ATOM 1293 N N . GLN B 1 9 ? -25.531 16.422 -3.123 1 45.5 9 GLN B N 1
ATOM 1294 C CA . GLN B 1 9 ? -24.219 17.062 -3.213 1 45.5 9 GLN B CA 1
ATOM 1295 C C . GLN B 1 9 ? -23.125 16.109 -2.754 1 45.5 9 GLN B C 1
ATOM 1297 O O . GLN B 1 9 ? -23.125 15.656 -1.606 1 45.5 9 GLN B O 1
ATOM 1302 N N . ASN B 1 10 ? -22.719 15.391 -3.539 1 60.88 10 ASN B N 1
ATOM 1303 C CA . ASN B 1 10 ? -21.484 14.641 -3.27 1 60.88 10 ASN B CA 1
ATOM 1304 C C . ASN B 1 10 ? -20.5 15.469 -2.457 1 60.88 10 ASN B C 1
ATOM 1306 O O . ASN B 1 10 ? -19.938 16.453 -2.955 1 60.88 10 ASN B O 1
ATOM 1310 N N . LYS B 1 11 ? -20.625 15.422 -1.165 1 80.12 11 LYS B N 1
ATOM 1311 C CA . LYS B 1 11 ? -19.812 16.234 -0.268 1 80.12 11 LYS B CA 1
ATOM 1312 C C . LYS B 1 11 ? -18.328 15.984 -0.494 1 80.12 11 LYS B C 1
ATOM 1314 O O . LYS B 1 11 ? -17.859 14.852 -0.371 1 80.12 11 LYS B O 1
ATOM 1319 N N . GLU B 1 12 ? -17.688 17.047 -1.061 1 94.56 12 GLU B N 1
ATOM 1320 C CA . GLU B 1 12 ? -16.25 17.094 -1.281 1 94.56 12 GLU B CA 1
ATOM 1321 C C . GLU B 1 12 ? -15.492 17.25 0.036 1 94.56 12 GLU B C 1
ATOM 1323 O O . GLU B 1 12 ? -15.938 17.984 0.925 1 94.56 12 GLU B O 1
ATOM 1328 N N . VAL B 1 13 ? -14.531 16.453 0.205 1 97.62 13 VAL B N 1
ATOM 1329 C CA . VAL B 1 13 ? -13.656 16.516 1.37 1 97.62 13 VAL B CA 1
ATOM 1330 C C . VAL B 1 13 ? -12.305 17.094 0.965 1 97.62 13 VAL B C 1
ATOM 1332 O O . VAL B 1 13 ? -11.734 16.719 -0.061 1 97.62 13 VAL B O 1
ATOM 1335 N N . ASN B 1 14 ? -11.797 18.016 1.734 1 98.5 14 ASN B N 1
ATOM 1336 C CA . ASN B 1 14 ? -10.5 18.625 1.471 1 98.5 14 ASN B CA 1
ATOM 1337 C C . ASN B 1 14 ? -9.484 18.281 2.561 1 98.5 14 ASN B C 1
ATOM 1339 O O . ASN B 1 14 ? -9.805 18.328 3.748 1 98.5 14 ASN B O 1
ATOM 1343 N N . LEU B 1 15 ? -8.32 17.938 2.174 1 98.94 15 LEU B N 1
ATOM 1344 C CA . LEU B 1 15 ? -7.199 17.719 3.084 1 98.94 15 LEU B CA 1
ATOM 1345 C C . LEU B 1 15 ? -6.18 18.844 2.969 1 98.94 15 LEU B C 1
ATOM 1347 O O . LEU B 1 15 ? -5.801 19.234 1.861 1 98.94 15 LEU B O 1
ATOM 1351 N N . VAL B 1 16 ? -5.727 19.328 4.082 1 98.94 16 VAL B N 1
ATOM 1352 C CA . VAL B 1 16 ? -4.664 20.344 4.082 1 98.94 16 VAL B CA 1
ATOM 1353 C C . VAL B 1 16 ? -3.305 19.656 4.168 1 98.94 16 VAL B C 1
ATOM 1355 O O . VAL B 1 16 ? -3.225 18.453 4.457 1 98.94 16 VAL B O 1
ATOM 1358 N N . ALA B 1 17 ? -2.215 20.406 3.879 1 99 17 ALA B N 1
ATOM 1359 C CA . ALA B 1 17 ? -0.856 19.859 3.932 1 99 17 ALA B CA 1
ATOM 1360 C C . ALA B 1 17 ? -0.489 19.438 5.348 1 99 17 ALA B C 1
ATOM 1362 O O . ALA B 1 17 ? -0.595 20.234 6.289 1 99 17 ALA B O 1
ATOM 1363 N N . PRO B 1 18 ? -0.011 18.266 5.508 1 99 18 PRO B N 1
ATOM 1364 C CA . PRO B 1 18 ? 0.41 17.859 6.848 1 99 18 PRO B CA 1
ATOM 1365 C C . PRO B 1 18 ? 1.8 18.375 7.211 1 99 18 PRO B C 1
ATOM 1367 O O . PRO B 1 18 ? 2.203 18.297 8.375 1 99 18 PRO B O 1
ATOM 1370 N N . ILE B 1 19 ? 2.512 18.812 6.25 1 99 19 ILE B N 1
ATOM 1371 C CA . ILE B 1 19 ? 3.842 19.359 6.508 1 99 19 ILE B CA 1
ATOM 1372 C C . ILE B 1 19 ? 4.156 20.453 5.504 1 99 19 ILE B C 1
ATOM 1374 O O . ILE B 1 19 ? 3.695 20.422 4.359 1 99 19 ILE B O 1
ATOM 1378 N N . THR B 1 20 ? 4.902 21.438 5.941 1 98.94 20 THR B N 1
ATOM 1379 C CA . THR B 1 20 ? 5.312 22.547 5.074 1 98.94 20 THR B CA 1
ATOM 1380 C C . THR B 1 20 ? 6.32 22.062 4.035 1 98.94 20 THR B C 1
ATOM 1382 O O . THR B 1 20 ? 7.238 21.312 4.355 1 98.94 20 THR B O 1
ATOM 1385 N N . GLY B 1 21 ? 6.133 22.469 2.816 1 98.94 21 GLY B N 1
ATOM 1386 C CA . GLY B 1 21 ? 7.039 22.078 1.751 1 98.94 21 GLY B CA 1
ATOM 1387 C C . GLY B 1 21 ? 6.453 22.281 0.365 1 98.94 21 GLY B C 1
ATOM 1388 O O . GLY B 1 21 ? 5.652 23.188 0.148 1 98.94 21 GLY B O 1
ATOM 1389 N N . LYS B 1 22 ? 6.91 21.469 -0.614 1 98.94 22 LYS B N 1
ATOM 1390 C CA . LYS B 1 22 ? 6.438 21.5 -1.995 1 98.94 22 LYS B CA 1
ATOM 1391 C C . LYS B 1 22 ? 5.738 20.203 -2.363 1 98.94 22 LYS B C 1
ATOM 1393 O O . LYS B 1 22 ? 6.273 19.109 -2.121 1 98.94 22 LYS B O 1
ATOM 1398 N N . THR B 1 23 ? 4.539 20.328 -2.879 1 99 23 THR B N 1
ATOM 1399 C CA . THR B 1 23 ? 3.818 19.125 -3.287 1 99 23 THR B CA 1
ATOM 1400 C C . THR B 1 23 ? 4.398 18.562 -4.578 1 99 23 THR B C 1
ATOM 1402 O O . THR B 1 23 ? 4.766 19.312 -5.484 1 99 23 THR B O 1
ATOM 1405 N N . ILE B 1 24 ? 4.52 17.266 -4.648 1 98.94 24 ILE B N 1
ATOM 1406 C CA . ILE B 1 24 ? 4.965 16.562 -5.852 1 98.94 24 ILE B CA 1
ATOM 1407 C C . ILE B 1 24 ? 4.023 15.406 -6.156 1 98.94 24 ILE B C 1
ATOM 1409 O O . ILE B 1 24 ? 3.279 14.953 -5.281 1 98.94 24 ILE B O 1
ATOM 1413 N N . ASP B 1 25 ? 4.016 14.977 -7.395 1 98.88 25 ASP B N 1
ATOM 1414 C CA . ASP B 1 25 ? 3.201 13.836 -7.789 1 98.88 25 ASP B CA 1
ATOM 1415 C C . ASP B 1 25 ? 3.695 12.555 -7.125 1 98.88 25 ASP B C 1
ATOM 1417 O O . ASP B 1 25 ? 4.898 12.375 -6.922 1 98.88 25 ASP B O 1
ATOM 1421 N N . LEU B 1 26 ? 2.775 11.664 -6.797 1 98.56 26 LEU B N 1
ATOM 1422 C CA . LEU B 1 26 ? 3.17 10.398 -6.188 1 98.56 26 LEU B CA 1
ATOM 1423 C C . LEU B 1 26 ? 4.184 9.672 -7.062 1 98.56 26 LEU B C 1
ATOM 1425 O O . LEU B 1 26 ? 5.07 8.984 -6.551 1 98.56 26 LEU B O 1
ATOM 1429 N N . SER B 1 27 ? 4.09 9.828 -8.352 1 97.62 27 SER B N 1
ATOM 1430 C CA . SER B 1 27 ? 4.953 9.125 -9.289 1 97.62 27 SER B CA 1
ATOM 1431 C C . SER B 1 27 ? 6.41 9.539 -9.117 1 97.62 27 SER B C 1
ATOM 1433 O O . SER B 1 27 ? 7.32 8.852 -9.586 1 97.62 27 SER B O 1
ATOM 1435 N N . ALA B 1 28 ? 6.652 10.664 -8.445 1 98.12 28 ALA B N 1
ATOM 1436 C CA . ALA B 1 28 ? 8.008 11.172 -8.25 1 98.12 28 ALA B CA 1
ATOM 1437 C C . ALA B 1 28 ? 8.609 10.633 -6.953 1 98.12 28 ALA B C 1
ATOM 1439 O O . ALA B 1 28 ? 9.781 10.883 -6.656 1 98.12 28 ALA B O 1
ATOM 1440 N N . VAL B 1 29 ? 7.836 9.906 -6.172 1 98.44 29 VAL B N 1
ATOM 1441 C CA . VAL B 1 29 ? 8.32 9.328 -4.922 1 98.44 29 VAL B CA 1
ATOM 1442 C C . VAL B 1 29 ? 9.305 8.195 -5.219 1 98.44 29 VAL B C 1
ATOM 1444 O O . VAL B 1 29 ? 9.031 7.336 -6.059 1 98.44 29 VAL B O 1
ATOM 1447 N N . PRO B 1 30 ? 10.469 8.211 -4.535 1 96.44 30 PRO B N 1
ATOM 1448 C CA . PRO B 1 30 ? 11.469 7.18 -4.824 1 96.44 30 PRO B CA 1
ATOM 1449 C C . PRO B 1 30 ? 11.164 5.852 -4.137 1 96.44 30 PRO B C 1
ATOM 1451 O O . PRO B 1 30 ? 12.039 5.281 -3.473 1 96.44 30 PRO B O 1
ATOM 1454 N N . ASP B 1 31 ? 10.086 5.418 -4.234 1 96.25 31 ASP B N 1
ATOM 1455 C CA . ASP B 1 31 ? 9.57 4.117 -3.811 1 96.25 31 ASP B CA 1
ATOM 1456 C C . ASP B 1 31 ? 8.406 3.672 -4.699 1 96.25 31 ASP B C 1
ATOM 1458 O O . ASP B 1 31 ? 7.352 4.309 -4.715 1 96.25 31 ASP B O 1
ATOM 1462 N N . ASN B 1 32 ? 8.547 2.611 -5.359 1 94.56 32 ASN B N 1
ATOM 1463 C CA . ASN B 1 32 ? 7.617 2.213 -6.414 1 94.56 32 ASN B CA 1
ATOM 1464 C C . ASN B 1 32 ? 6.238 1.884 -5.848 1 94.56 32 ASN B C 1
ATOM 1466 O O . ASN B 1 32 ? 5.227 2.074 -6.523 1 94.56 32 ASN B O 1
ATOM 1470 N N . VAL B 1 33 ? 6.188 1.407 -4.621 1 95.62 33 VAL B N 1
ATOM 1471 C CA . VAL B 1 33 ? 4.898 1.06 -4.039 1 95.62 33 VAL B CA 1
ATOM 1472 C C . VAL B 1 33 ? 4.035 2.312 -3.912 1 95.62 33 VAL B C 1
ATOM 1474 O O . VAL B 1 33 ? 2.83 2.271 -4.176 1 95.62 33 VAL B O 1
ATOM 1477 N N . PHE B 1 34 ? 4.645 3.377 -3.531 1 97.75 34 PHE B N 1
ATOM 1478 C CA . PHE B 1 34 ? 3.93 4.645 -3.484 1 97.75 34 PHE B CA 1
ATOM 1479 C C . PHE B 1 34 ? 3.715 5.199 -4.887 1 97.75 34 PHE B C 1
ATOM 1481 O O . PHE B 1 34 ? 2.611 5.625 -5.23 1 97.75 34 PHE B O 1
ATOM 1488 N N . ALA B 1 35 ? 4.727 5.18 -5.703 1 97 35 ALA B N 1
ATOM 1489 C CA . ALA B 1 35 ? 4.699 5.797 -7.027 1 97 35 ALA B CA 1
ATOM 1490 C C . ALA B 1 35 ? 3.623 5.164 -7.906 1 97 35 ALA B C 1
ATOM 1492 O O . ALA B 1 35 ? 3.01 5.844 -8.734 1 97 35 ALA B O 1
ATOM 1493 N N . GLU B 1 36 ? 3.4 3.896 -7.594 1 94.69 36 GLU B N 1
ATOM 1494 C CA . GLU B 1 36 ? 2.428 3.156 -8.391 1 94.69 36 GLU B CA 1
ATOM 1495 C C . GLU B 1 36 ? 1.073 3.092 -7.691 1 94.69 36 GLU B C 1
ATOM 1497 O O . GLU B 1 36 ? 0.167 2.389 -8.141 1 94.69 36 GLU B O 1
ATOM 1502 N N . LYS B 1 37 ? 0.976 3.656 -6.57 1 95.88 37 LYS B N 1
ATOM 1503 C CA . LYS B 1 37 ? -0.27 3.834 -5.828 1 95.88 37 LYS B CA 1
ATOM 1504 C C . LYS B 1 37 ? -0.804 2.498 -5.32 1 95.88 37 LYS B C 1
ATOM 1506 O O . LYS B 1 37 ? -2.018 2.303 -5.23 1 95.88 37 LYS B O 1
ATOM 1511 N N . LEU B 1 38 ? 0.121 1.645 -5.016 1 93 38 LEU B N 1
ATOM 1512 C CA . LEU B 1 38 ? -0.288 0.334 -4.52 1 93 38 LEU B CA 1
ATOM 1513 C C . LEU B 1 38 ? -0.802 0.431 -3.088 1 93 38 LEU B C 1
ATOM 1515 O O . LEU B 1 38 ? -1.663 -0.351 -2.68 1 93 38 LEU B O 1
ATOM 1519 N N . ALA B 1 39 ? -0.32 1.398 -2.377 1 95.19 39 ALA B N 1
ATOM 1520 C CA . ALA B 1 39 ? -0.727 1.574 -0.984 1 95.19 39 ALA B CA 1
ATOM 1521 C C . ALA B 1 39 ? -1.906 2.537 -0.875 1 95.19 39 ALA B C 1
ATOM 1523 O O . ALA B 1 39 ? -2.379 2.826 0.227 1 95.19 39 ALA B O 1
ATOM 1524 N N . GLY B 1 40 ? -2.391 3.061 -1.937 1 96.19 40 GLY B N 1
ATOM 1525 C CA . GLY B 1 40 ? -3.398 4.109 -1.979 1 96.19 40 GLY B CA 1
ATOM 1526 C C . GLY B 1 40 ? -3.043 5.238 -2.928 1 96.19 40 GLY B C 1
ATOM 1527 O O . GLY B 1 40 ? -1.981 5.219 -3.555 1 96.19 40 GLY B O 1
ATOM 1528 N N . ASP B 1 41 ? -3.961 6.184 -3.059 1 97.88 41 ASP B N 1
ATOM 1529 C CA . ASP B 1 41 ? -3.764 7.324 -3.947 1 97.88 41 ASP B CA 1
ATOM 1530 C C . ASP B 1 41 ? -3.701 8.633 -3.16 1 97.88 41 ASP B C 1
ATOM 1532 O O . ASP B 1 41 ? -4.18 8.703 -2.027 1 97.88 41 ASP B O 1
ATOM 1536 N N . GLY B 1 42 ? -3.02 9.578 -3.709 1 98.81 42 GLY B N 1
ATOM 1537 C CA . GLY B 1 42 ? -2.836 10.867 -3.064 1 98.81 42 GLY B CA 1
ATOM 1538 C C . GLY B 1 42 ? -1.723 11.688 -3.682 1 98.81 42 GLY B C 1
ATOM 1539 O O . GLY B 1 42 ? -1.668 11.852 -4.902 1 98.81 42 GLY B O 1
ATOM 1540 N N . ILE B 1 43 ? -0.896 12.281 -2.799 1 98.94 43 ILE B N 1
ATOM 1541 C CA . ILE B 1 43 ? 0.16 13.203 -3.191 1 98.94 43 ILE B CA 1
ATOM 1542 C C . ILE B 1 43 ? 1.368 13.023 -2.275 1 98.94 43 ILE B C 1
ATOM 1544 O O . ILE B 1 43 ? 1.333 12.227 -1.338 1 98.94 43 ILE B O 1
ATOM 1548 N N . ALA B 1 44 ? 2.451 13.641 -2.621 1 98.94 44 ALA B N 1
ATOM 1549 C CA . ALA B 1 44 ? 3.594 13.68 -1.711 1 98.94 44 ALA B CA 1
ATOM 1550 C C . ALA B 1 44 ? 4.082 15.109 -1.508 1 98.94 44 ALA B C 1
ATOM 1552 O O . ALA B 1 44 ? 3.744 16 -2.285 1 98.94 44 ALA B O 1
ATOM 1553 N N . ILE B 1 45 ? 4.766 15.305 -0.432 1 99 45 ILE B N 1
ATOM 1554 C CA . ILE B 1 45 ? 5.324 16.625 -0.135 1 99 45 ILE B CA 1
ATOM 1555 C C . ILE B 1 45 ? 6.82 16.5 0.136 1 99 45 ILE B C 1
ATOM 1557 O O . ILE B 1 45 ? 7.254 15.617 0.886 1 99 45 ILE B O 1
ATOM 1561 N N . ASP B 1 46 ? 7.621 17.234 -0.55 1 98.94 46 ASP B N 1
ATOM 1562 C CA . ASP B 1 46 ? 9.023 17.453 -0.202 1 98.94 46 ASP B CA 1
ATOM 1563 C C . ASP B 1 46 ? 9.156 18.5 0.898 1 98.94 46 ASP B C 1
ATOM 1565 O O . ASP B 1 46 ? 9.055 19.703 0.635 1 98.94 46 ASP B O 1
ATOM 1569 N N . PRO B 1 47 ? 9.445 18.094 2.066 1 98.88 47 PRO B N 1
ATOM 1570 C CA . PRO B 1 47 ? 9.219 18.969 3.227 1 98.88 47 PRO B CA 1
ATOM 1571 C C . PRO B 1 47 ? 10.367 19.938 3.465 1 98.88 47 PRO B C 1
ATOM 1573 O O . PRO B 1 47 ? 11.531 19.594 3.232 1 98.88 47 PRO B O 1
ATOM 1576 N N . THR B 1 48 ? 10.031 21.078 3.928 1 98.75 48 THR B N 1
ATOM 1577 C CA . THR B 1 48 ? 10.977 22.031 4.488 1 98.75 48 THR B CA 1
ATOM 1578 C C . THR B 1 48 ? 10.688 22.281 5.961 1 98.75 48 THR B C 1
ATOM 1580 O O . THR B 1 48 ? 11.5 22.875 6.672 1 98.75 48 THR B O 1
ATOM 1583 N N . GLY B 1 49 ? 9.492 21.875 6.418 1 98.75 49 GLY B N 1
ATOM 1584 C CA . GLY B 1 49 ? 9.141 22 7.824 1 98.75 49 GLY B CA 1
ATOM 1585 C C . GLY B 1 49 ? 9.516 20.781 8.648 1 98.75 49 GLY B C 1
ATOM 1586 O O . GLY B 1 49 ? 10.016 19.797 8.109 1 98.75 49 GLY B O 1
ATOM 1587 N N . ASP B 1 50 ? 9.211 20.859 9.953 1 98.81 50 ASP B N 1
ATOM 1588 C CA . ASP B 1 50 ? 9.648 19.781 10.836 1 98.81 50 ASP B CA 1
ATOM 1589 C C . ASP B 1 50 ? 8.508 19.297 11.719 1 98.81 50 ASP B C 1
ATOM 1591 O O . ASP B 1 50 ? 8.703 18.422 12.57 1 98.81 50 ASP B O 1
ATOM 1595 N N . VAL B 1 51 ? 7.34 19.828 11.555 1 98.94 51 VAL B N 1
ATOM 1596 C CA . VAL B 1 51 ? 6.172 19.391 12.312 1 98.94 51 VAL B CA 1
ATOM 1597 C C . VAL B 1 51 ? 5.105 18.859 11.359 1 98.94 51 VAL B C 1
ATOM 1599 O O . VAL B 1 51 ? 4.719 19.531 10.406 1 98.94 51 VAL B O 1
ATOM 1602 N N . ILE B 1 52 ? 4.723 17.641 11.547 1 99 52 ILE B N 1
ATOM 1603 C CA . ILE B 1 52 ? 3.648 17.016 10.789 1 99 52 ILE B CA 1
ATOM 1604 C C . ILE B 1 52 ? 2.326 17.172 11.531 1 99 52 ILE B C 1
ATOM 1606 O O . ILE B 1 52 ? 2.221 16.781 12.703 1 99 52 ILE B O 1
ATOM 1610 N N . VAL B 1 53 ? 1.329 17.703 10.898 1 99 53 VAL B N 1
ATOM 1611 C CA . VAL B 1 53 ? 0.038 17.969 11.523 1 99 53 VAL B CA 1
ATOM 1612 C C . VAL B 1 53 ? -1.035 17.094 10.891 1 99 53 VAL B C 1
ATOM 1614 O O . VAL B 1 53 ? -0.802 16.469 9.852 1 99 53 VAL B O 1
ATOM 1617 N N . SER B 1 54 ? -2.158 17.016 11.539 1 99 54 SER B N 1
ATOM 1618 C CA . SER B 1 54 ? -3.291 16.312 10.945 1 99 54 SER B CA 1
ATOM 1619 C C . SER B 1 54 ? -3.787 17.031 9.695 1 99 54 SER B C 1
ATOM 1621 O O . SER B 1 54 ? -3.992 18.25 9.711 1 99 54 SER B O 1
ATOM 1623 N N . PRO B 1 55 ? -4.004 16.312 8.633 1 98.94 55 PRO B N 1
ATOM 1624 C CA . PRO B 1 55 ? -4.496 16.953 7.414 1 98.94 55 PRO B CA 1
ATOM 1625 C C . PRO B 1 55 ? -6.008 17.188 7.438 1 98.94 55 PRO B C 1
ATOM 1627 O O . PRO B 1 55 ? -6.543 17.875 6.559 1 98.94 55 PRO B O 1
ATOM 1630 N N . ALA B 1 56 ? -6.684 16.719 8.406 1 98.94 56 ALA B N 1
ATOM 1631 C CA . ALA B 1 56 ? -8.141 16.781 8.484 1 98.94 56 ALA B CA 1
ATOM 1632 C C . ALA B 1 56 ? -8.617 16.547 9.914 1 98.94 56 ALA B C 1
ATOM 1634 O O . ALA B 1 56 ? -7.836 16.156 10.781 1 98.94 56 ALA B O 1
ATOM 1635 N N . ASP B 1 57 ? -9.898 16.875 10.078 1 98.88 57 ASP B N 1
ATOM 1636 C CA . ASP B 1 57 ? -10.562 16.422 11.297 1 98.88 57 ASP B CA 1
ATOM 1637 C C . ASP B 1 57 ? -10.797 14.922 11.273 1 98.88 57 ASP B C 1
ATOM 1639 O O . ASP B 1 57 ? -11.203 14.367 10.25 1 98.88 57 ASP B O 1
ATOM 1643 N N . GLY B 1 58 ? -10.508 14.227 12.398 1 98.81 58 GLY B N 1
ATOM 1644 C CA . GLY B 1 58 ? -10.758 12.797 12.484 1 98.81 58 GLY B CA 1
ATOM 1645 C C . GLY B 1 58 ? -10.148 12.156 13.727 1 98.81 58 GLY B C 1
ATOM 1646 O O . GLY B 1 58 ? -9.844 12.852 14.695 1 98.81 58 GLY B O 1
ATOM 1647 N N . GLU B 1 59 ? -10.109 10.852 13.703 1 98.88 59 GLU B N 1
ATOM 1648 C CA . GLU B 1 59 ? -9.469 10.094 14.773 1 98.88 59 GLU B CA 1
ATOM 1649 C C . GLU B 1 59 ? -8.07 9.641 14.375 1 98.88 59 GLU B C 1
ATOM 1651 O O . GLU B 1 59 ? -7.883 9.055 13.305 1 98.88 59 GLU B O 1
ATOM 1656 N N . LEU B 1 60 ? -7.059 10.008 15.195 1 98.88 60 LEU B N 1
ATOM 1657 C CA . LEU B 1 60 ? -5.73 9.422 15.039 1 98.88 60 LEU B CA 1
ATOM 1658 C C . LEU B 1 60 ? -5.738 7.945 15.43 1 98.88 60 LEU B C 1
ATOM 1660 O O . LEU B 1 60 ? -5.492 7.602 16.578 1 98.88 60 LEU B O 1
ATOM 1664 N N . THR B 1 61 ? -5.961 7.125 14.492 1 98.38 61 THR B N 1
ATOM 1665 C CA . THR B 1 61 ? -6.301 5.738 14.789 1 98.38 61 THR B CA 1
ATOM 1666 C C . THR B 1 61 ? -5.039 4.918 15.055 1 98.38 61 THR B C 1
ATOM 1668 O O . THR B 1 61 ? -5.07 3.943 15.812 1 98.38 61 THR B O 1
ATOM 1671 N N . LEU B 1 62 ? -3.955 5.305 14.375 1 97.38 62 LEU B N 1
ATOM 1672 C CA . LEU B 1 62 ? -2.719 4.539 14.477 1 97.38 62 LEU B CA 1
ATOM 1673 C C . LEU B 1 62 ? -1.502 5.453 14.398 1 97.38 62 LEU B C 1
ATOM 1675 O O . LEU B 1 62 ? -1.458 6.363 13.562 1 97.38 62 LEU B O 1
ATOM 1679 N N . VAL B 1 63 ? -0.653 5.336 15.289 1 98.44 63 VAL B N 1
ATOM 1680 C CA . VAL B 1 63 ? 0.717 5.824 15.172 1 98.44 63 VAL B CA 1
ATOM 1681 C C . VAL B 1 63 ? 1.693 4.656 15.266 1 98.44 63 VAL B C 1
ATOM 1683 O O . VAL B 1 63 ? 1.695 3.916 16.25 1 98.44 63 VAL B O 1
ATOM 1686 N N . PHE B 1 64 ? 2.48 4.457 14.289 1 97.38 64 PHE B N 1
ATOM 1687 C CA . PHE B 1 64 ? 3.432 3.35 14.305 1 97.38 64 PHE B CA 1
ATOM 1688 C C . PHE B 1 64 ? 4.453 3.537 15.422 1 97.38 64 PHE B C 1
ATOM 1690 O O . PHE B 1 64 ? 4.871 4.66 15.711 1 97.38 64 PHE B O 1
ATOM 1697 N N . LYS B 1 65 ? 4.934 2.486 15.945 1 96.62 65 LYS B N 1
ATOM 1698 C CA . LYS B 1 65 ? 5.844 2.518 17.078 1 96.62 65 LYS B CA 1
ATOM 1699 C C . LYS B 1 65 ? 7.105 3.309 16.766 1 96.62 65 LYS B C 1
ATOM 1701 O O . LYS B 1 65 ? 7.641 4.016 17.609 1 96.62 65 LYS B O 1
ATOM 1706 N N . THR B 1 66 ? 7.516 3.26 15.516 1 97.56 66 THR B N 1
ATOM 1707 C CA . THR B 1 66 ? 8.727 3.959 15.086 1 97.56 66 THR B CA 1
ATOM 1708 C C . THR B 1 66 ? 8.406 5.402 14.711 1 97.56 66 THR B C 1
ATOM 1710 O O . THR B 1 66 ? 9.305 6.164 14.336 1 97.56 66 THR B O 1
ATOM 1713 N N . MET B 1 67 ? 7.125 5.758 14.648 1 98.12 67 MET B N 1
ATOM 1714 C CA . MET B 1 67 ? 6.594 7.105 14.453 1 98.12 67 MET B CA 1
ATOM 1715 C C . MET B 1 67 ? 6.801 7.574 13.023 1 98.12 67 MET B C 1
ATOM 1717 O O . MET B 1 67 ? 6.578 8.75 12.711 1 98.12 67 MET B O 1
ATOM 1721 N N . HIS B 1 68 ? 7.219 6.668 12.141 1 98.44 68 HIS B N 1
ATOM 1722 C CA . HIS B 1 68 ? 7.512 7.074 10.773 1 98.44 68 HIS B CA 1
ATOM 1723 C C . HIS B 1 68 ? 6.23 7.277 9.969 1 98.44 68 HIS B C 1
ATOM 1725 O O . HIS B 1 68 ? 6.273 7.762 8.836 1 98.44 68 HIS B O 1
ATOM 1731 N N . ALA B 1 69 ? 5.078 6.84 10.547 1 98.56 69 ALA B N 1
ATOM 1732 C CA . ALA B 1 69 ? 3.793 6.988 9.875 1 98.56 69 ALA B CA 1
ATOM 1733 C C . ALA B 1 69 ? 2.646 7.027 10.883 1 98.56 69 ALA B C 1
ATOM 1735 O O . ALA B 1 69 ? 2.783 6.539 12.008 1 98.56 69 ALA B O 1
ATOM 1736 N N . PHE B 1 70 ? 1.538 7.586 10.445 1 98.69 70 PHE B N 1
ATOM 1737 C CA . PHE B 1 70 ? 0.316 7.527 11.234 1 98.69 70 PHE B CA 1
ATOM 1738 C C . PHE B 1 70 ? -0.914 7.52 10.336 1 98.69 70 PHE B C 1
ATOM 1740 O O . PHE B 1 70 ? -0.835 7.898 9.164 1 98.69 70 PHE B O 1
ATOM 1747 N N . ALA B 1 71 ? -2.002 7.062 10.906 1 98.5 71 ALA B N 1
ATOM 1748 C CA . ALA B 1 71 ? -3.26 6.949 10.172 1 98.5 71 ALA B CA 1
ATOM 1749 C C . ALA B 1 71 ? -4.363 7.754 10.852 1 98.5 71 ALA B C 1
ATOM 1751 O O . ALA B 1 71 ? -4.422 7.82 12.086 1 98.5 71 ALA B O 1
ATOM 1752 N N . ILE B 1 72 ? -5.191 8.359 10.07 1 98.81 72 ILE B N 1
ATOM 1753 C CA . ILE B 1 72 ? -6.363 9.094 10.531 1 98.81 72 ILE B CA 1
ATOM 1754 C C . ILE B 1 72 ? -7.613 8.555 9.836 1 98.81 72 ILE B C 1
ATOM 1756 O O . ILE B 1 72 ? -7.621 8.375 8.617 1 98.81 72 ILE B O 1
ATOM 1760 N N . THR B 1 73 ? -8.586 8.289 10.562 1 98.38 73 THR B N 1
ATOM 1761 C CA . THR B 1 73 ? -9.891 7.926 10.016 1 98.38 73 THR B CA 1
ATOM 1762 C C . THR B 1 73 ? -10.875 9.086 10.141 1 98.38 73 THR B C 1
ATOM 1764 O O . THR B 1 73 ? -11.047 9.648 11.227 1 98.38 73 THR B O 1
ATOM 1767 N N . LEU B 1 74 ? -11.445 9.43 9.039 1 98.5 74 LEU B N 1
ATOM 1768 C CA . LEU B 1 74 ? -12.406 10.531 9.008 1 98.5 74 LEU B CA 1
ATOM 1769 C C . LEU B 1 74 ? -13.812 10.039 9.344 1 98.5 74 LEU B C 1
ATOM 1771 O O . LEU B 1 74 ? -14.078 8.836 9.297 1 98.5 74 LEU B O 1
ATOM 1775 N N . ALA B 1 75 ? -14.703 10.992 9.648 1 97.38 75 ALA B N 1
ATOM 1776 C CA . ALA B 1 75 ? -16.078 10.664 10.031 1 97.38 75 ALA B CA 1
ATOM 1777 C C . ALA B 1 75 ? -16.812 9.969 8.891 1 97.38 75 ALA B C 1
ATOM 1779 O O . ALA B 1 75 ? -17.672 9.125 9.125 1 97.38 75 ALA B O 1
ATOM 1780 N N . ASN B 1 76 ? -16.422 10.227 7.691 1 96.38 76 ASN B N 1
ATOM 1781 C CA . ASN B 1 76 ? -17.094 9.656 6.531 1 96.38 76 ASN B CA 1
ATOM 1782 C C . ASN B 1 76 ? -16.516 8.281 6.168 1 96.38 76 ASN B C 1
ATOM 1784 O O . ASN B 1 76 ? -16.891 7.703 5.145 1 96.38 76 ASN B O 1
ATOM 1788 N N . GLY B 1 77 ? -15.539 7.832 6.883 1 95.56 77 GLY B N 1
ATOM 1789 C CA . GLY B 1 77 ? -15.008 6.492 6.684 1 95.56 77 GLY B CA 1
ATOM 1790 C C . GLY B 1 77 ? -13.695 6.48 5.914 1 95.56 77 GLY B C 1
ATOM 1791 O O . GLY B 1 77 ? -13.039 5.441 5.816 1 95.56 77 GLY B O 1
ATOM 1792 N N . ALA B 1 78 ? -13.273 7.602 5.367 1 97.44 78 ALA B N 1
ATOM 1793 C CA . ALA B 1 78 ? -12 7.656 4.645 1 97.44 78 ALA B CA 1
ATOM 1794 C C . ALA B 1 78 ? -10.828 7.406 5.582 1 97.44 78 ALA B C 1
ATOM 1796 O O . ALA B 1 78 ? -10.805 7.906 6.707 1 97.44 78 ALA B O 1
ATOM 1797 N N . GLU B 1 79 ? -9.898 6.621 5.125 1 97.75 79 GLU B N 1
ATOM 1798 C CA . GLU B 1 79 ? -8.688 6.301 5.871 1 97.75 79 GLU B CA 1
ATOM 1799 C C . GLU B 1 79 ? -7.461 6.957 5.238 1 97.75 79 GLU B C 1
ATOM 1801 O O . GLU B 1 79 ? -7.148 6.707 4.074 1 97.75 79 GLU B O 1
ATOM 1806 N N . LEU B 1 80 ? -6.812 7.758 6.023 1 98.75 80 LEU B N 1
ATOM 1807 C CA . LEU B 1 80 ? -5.625 8.477 5.57 1 98.75 80 LEU B CA 1
ATOM 1808 C C . LEU B 1 80 ? -4.359 7.84 6.133 1 98.75 80 LEU B C 1
ATOM 1810 O O . LEU B 1 80 ? -4.352 7.363 7.27 1 98.75 80 LEU B O 1
ATOM 1814 N N . LEU B 1 81 ? -3.305 7.848 5.363 1 98.81 81 LEU B N 1
ATOM 1815 C CA . LEU B 1 81 ? -1.962 7.465 5.789 1 98.81 81 LEU B CA 1
ATOM 1816 C C . LEU B 1 81 ? -0.959 8.57 5.477 1 98.81 81 LEU B C 1
ATOM 1818 O O . LEU B 1 81 ? -0.886 9.047 4.34 1 98.81 81 LEU B O 1
ATOM 1822 N N . ILE B 1 82 ? -0.31 9.055 6.414 1 98.94 82 ILE B N 1
ATOM 1823 C CA . ILE B 1 82 ? 0.828 9.953 6.262 1 98.94 82 ILE B CA 1
ATOM 1824 C C . ILE B 1 82 ? 2.123 9.203 6.562 1 98.94 82 ILE B C 1
ATOM 1826 O O . ILE B 1 82 ? 2.365 8.805 7.703 1 98.94 82 ILE B O 1
ATOM 1830 N N . HIS B 1 83 ? 2.898 8.93 5.598 1 98.88 83 HIS B N 1
ATOM 1831 C CA . HIS B 1 83 ? 4.172 8.227 5.691 1 98.88 83 HIS B CA 1
ATOM 1832 C C . HIS B 1 83 ? 5.344 9.203 5.641 1 98.88 83 HIS B C 1
ATOM 1834 O O . HIS B 1 83 ? 5.664 9.742 4.578 1 98.88 83 HIS B O 1
ATOM 1840 N N . ILE B 1 84 ? 6.031 9.453 6.746 1 98.88 84 ILE B N 1
ATOM 1841 C CA . ILE B 1 84 ? 7.02 10.516 6.895 1 98.88 84 ILE B CA 1
ATOM 1842 C C . ILE B 1 84 ? 8.383 10.031 6.402 1 98.88 84 ILE B C 1
ATOM 1844 O O . ILE B 1 84 ? 9.078 9.289 7.102 1 98.88 84 ILE B O 1
ATOM 1848 N N . GLY B 1 85 ? 8.719 10.477 5.215 1 98.56 85 GLY B N 1
ATOM 1849 C CA . GLY B 1 85 ? 9.953 10.016 4.609 1 98.56 85 GLY B CA 1
ATOM 1850 C C . GLY B 1 85 ? 9.836 8.641 3.988 1 98.56 85 GLY B C 1
ATOM 1851 O O . GLY B 1 85 ? 8.758 8.039 3.99 1 98.56 85 GLY B O 1
ATOM 1852 N N . ILE B 1 86 ? 10.922 8.227 3.389 1 98.06 86 ILE B N 1
ATOM 1853 C CA . ILE B 1 86 ? 11 6.914 2.764 1 98.06 86 ILE B CA 1
ATOM 1854 C C . ILE B 1 86 ? 12.062 6.07 3.463 1 98.06 86 ILE B C 1
ATOM 1856 O O . ILE B 1 86 ? 13.195 6.523 3.656 1 98.06 86 ILE B O 1
ATOM 1860 N N . ASP B 1 87 ? 11.688 4.875 3.895 1 96.56 87 ASP B N 1
ATOM 1861 C CA . ASP B 1 87 ? 12.539 3.902 4.57 1 96.56 87 ASP B CA 1
ATOM 1862 C C . ASP B 1 87 ? 12.922 4.379 5.969 1 96.56 87 ASP B C 1
ATOM 1864 O O . ASP B 1 87 ? 13.906 3.912 6.547 1 96.56 87 ASP B O 1
ATOM 1868 N N . THR B 1 88 ? 12.156 5.285 6.488 1 98.44 88 THR B N 1
ATOM 1869 C CA . THR B 1 88 ? 12.516 5.879 7.77 1 98.44 88 THR B CA 1
ATOM 1870 C C . THR B 1 88 ? 12.164 4.941 8.922 1 98.44 88 THR B C 1
ATOM 1872 O O . THR B 1 88 ? 12.602 5.152 10.055 1 98.44 88 THR B O 1
ATOM 1875 N N . VAL B 1 89 ? 11.422 3.922 8.617 1 97.81 89 VAL B N 1
ATOM 1876 C CA . VAL B 1 89 ? 11.156 2.883 9.602 1 97.81 89 VAL B CA 1
ATOM 1877 C C . VAL B 1 89 ? 12.477 2.336 10.148 1 97.81 89 VAL B C 1
ATOM 1879 O O . VAL B 1 89 ? 12.555 1.918 11.305 1 97.81 89 VAL B O 1
ATOM 1882 N N . SER B 1 90 ? 13.516 2.361 9.406 1 97.06 90 SER B N 1
ATOM 1883 C CA . SER B 1 90 ? 14.812 1.799 9.758 1 97.06 90 SER B CA 1
ATOM 1884 C C . SER B 1 90 ? 15.469 2.588 10.883 1 97.06 90 SER B C 1
ATOM 1886 O O . SER B 1 90 ? 16.422 2.115 11.5 1 97.06 90 SER B O 1
ATOM 1888 N N . LEU B 1 91 ? 14.969 3.807 11.172 1 98.38 91 LEU B N 1
ATOM 1889 C CA . LEU B 1 91 ? 15.523 4.656 12.219 1 98.38 91 LEU B CA 1
ATOM 1890 C C . LEU B 1 91 ? 14.992 4.25 13.594 1 98.38 91 LEU B C 1
ATOM 1892 O O . LEU B 1 91 ? 15.438 4.777 14.609 1 98.38 91 LEU B O 1
ATOM 1896 N N . ASN B 1 92 ? 14 3.451 13.617 1 97.69 92 ASN B N 1
ATOM 1897 C CA . ASN B 1 92 ? 13.438 2.91 14.852 1 97.69 92 ASN B CA 1
ATOM 1898 C C . ASN B 1 92 ? 13.016 4.02 15.812 1 97.69 92 ASN B C 1
ATOM 1900 O O . ASN B 1 92 ? 13.289 3.949 17.016 1 97.69 92 ASN B O 1
ATOM 1904 N N . GLY B 1 93 ? 12.578 5.051 15.297 1 98.62 93 GLY B N 1
ATOM 1905 C CA . GLY B 1 93 ? 12.016 6.117 16.109 1 98.62 93 GLY B CA 1
ATOM 1906 C C . GLY B 1 93 ? 12.984 7.258 16.359 1 98.62 93 GLY B C 1
ATOM 1907 O O . GLY B 1 93 ? 12.586 8.328 16.828 1 98.62 93 GLY B O 1
ATOM 1908 N N . GLU B 1 94 ? 14.234 6.992 16.047 1 98.69 94 GLU B N 1
ATOM 1909 C CA . GLU B 1 94 ? 15.188 8.086 16.219 1 98.69 94 GLU B CA 1
ATOM 1910 C C . GLU B 1 94 ? 14.883 9.242 15.266 1 98.69 94 GLU B C 1
ATOM 1912 O O . GLU B 1 94 ? 14.641 9.023 14.078 1 98.69 94 GLU B O 1
ATOM 1917 N N . GLY B 1 95 ? 14.812 10.438 15.852 1 98.81 95 GLY B N 1
ATOM 1918 C CA . GLY B 1 95 ? 14.539 11.617 15.047 1 98.81 95 GLY B CA 1
ATOM 1919 C C . GLY B 1 95 ? 13.07 11.984 15.008 1 98.81 95 GLY B C 1
ATOM 1920 O O . GLY B 1 95 ? 12.688 12.961 14.352 1 98.81 95 GLY B O 1
ATOM 1921 N N . PHE B 1 96 ? 12.289 11.242 15.664 1 98.94 96 PHE B N 1
ATOM 1922 C CA . PHE B 1 96 ? 10.852 11.484 15.703 1 98.94 96 PHE B CA 1
ATOM 1923 C C . PHE B 1 96 ? 10.375 11.703 17.141 1 98.94 96 PHE B C 1
ATOM 1925 O O . PHE B 1 96 ? 10.867 11.062 18.062 1 98.94 96 PHE B O 1
ATOM 1932 N N . GLN B 1 97 ? 9.445 12.602 17.266 1 98.88 97 GLN B N 1
ATOM 1933 C CA . GLN B 1 97 ? 8.781 12.852 18.547 1 98.88 97 GLN B CA 1
ATOM 1934 C C . GLN B 1 97 ? 7.27 12.891 18.375 1 98.88 97 GLN B C 1
ATOM 1936 O O . GLN B 1 97 ? 6.734 13.758 17.672 1 98.88 97 GLN B O 1
ATOM 1941 N N . GLN B 1 98 ? 6.621 11.977 18.953 1 98.81 98 GLN B N 1
ATOM 1942 C CA . GLN B 1 98 ? 5.164 11.945 18.922 1 98.81 98 GLN B CA 1
ATOM 1943 C C . GLN B 1 98 ? 4.57 12.984 19.875 1 98.81 98 GLN B C 1
ATOM 1945 O O . GLN B 1 98 ? 4.996 13.094 21.031 1 98.81 98 GLN B O 1
ATOM 1950 N N . LEU B 1 99 ? 3.57 13.695 19.453 1 98.88 99 LEU B N 1
ATOM 1951 C CA . LEU B 1 99 ? 3.023 14.797 20.234 1 98.88 99 LEU B CA 1
ATOM 1952 C C . LEU B 1 99 ? 1.604 14.484 20.703 1 98.88 99 LEU B C 1
ATOM 1954 O O . LEU B 1 99 ? 1.085 15.141 21.609 1 98.88 99 LEU B O 1
ATOM 1958 N N . VAL B 1 100 ? 0.919 13.555 20.031 1 98.69 100 VAL B N 1
ATOM 1959 C CA . VAL B 1 100 ? -0.448 13.148 20.344 1 98.69 100 VAL B CA 1
ATOM 1960 C C . VAL B 1 100 ? -0.547 11.625 20.359 1 98.69 100 VAL B C 1
ATOM 1962 O O . VAL B 1 100 ? 0.052 10.953 19.516 1 98.69 100 VAL B O 1
ATOM 1965 N N . GLU B 1 101 ? -1.317 11.047 21.156 1 98.25 101 GLU B N 1
ATOM 1966 C CA . GLU B 1 101 ? -1.481 9.602 21.266 1 98.25 101 GLU B CA 1
ATOM 1967 C C . GLU B 1 101 ? -2.549 9.094 20.297 1 98.25 101 GLU B C 1
ATOM 1969 O O . GLU B 1 101 ? -3.531 9.797 20.031 1 98.25 101 GLU B O 1
ATOM 1974 N N . ALA B 1 102 ? -2.342 7.918 19.828 1 98.44 102 ALA B N 1
ATOM 1975 C CA . ALA B 1 102 ? -3.391 7.27 19.047 1 98.44 102 ALA B CA 1
ATOM 1976 C C . ALA B 1 102 ? -4.695 7.188 19.828 1 98.44 102 ALA B C 1
ATOM 1978 O O . ALA B 1 102 ? -4.684 7.137 21.062 1 98.44 102 ALA B O 1
ATOM 1979 N N . GLY B 1 103 ? -5.77 7.156 19.078 1 98.44 103 GLY B N 1
ATOM 1980 C CA . GLY B 1 103 ? -7.082 7.113 19.703 1 98.44 103 GLY B CA 1
ATOM 1981 C C . GLY B 1 103 ? -7.656 8.492 19.984 1 98.44 103 GLY B C 1
ATOM 1982 O O . GLY B 1 103 ? -8.82 8.617 20.359 1 98.44 103 GLY B O 1
ATOM 1983 N N . THR B 1 104 ? -6.906 9.578 19.781 1 98.75 104 THR B N 1
ATOM 1984 C CA . THR B 1 104 ? -7.316 10.953 20.047 1 98.75 104 THR B CA 1
ATOM 1985 C C . THR B 1 104 ? -8.047 11.539 18.844 1 98.75 104 THR B C 1
ATOM 1987 O O . THR B 1 104 ? -7.633 11.344 17.688 1 98.75 104 THR B O 1
ATOM 1990 N N . MET B 1 105 ? -9.141 12.195 19.094 1 98.88 105 MET B N 1
ATOM 1991 C CA . MET B 1 105 ? -9.75 13.031 18.062 1 98.88 105 MET B CA 1
ATOM 1992 C C . MET B 1 105 ? -8.906 14.273 17.812 1 98.88 105 MET B C 1
ATOM 1994 O O . MET B 1 105 ? -8.516 14.969 18.75 1 98.88 105 MET B O 1
ATOM 1998 N N . VAL B 1 106 ? -8.617 14.508 16.578 1 98.94 106 VAL B N 1
ATOM 1999 C CA . VAL B 1 106 ? -7.785 15.648 16.219 1 98.94 106 VAL B CA 1
ATOM 2000 C C . VAL B 1 106 ? -8.5 16.516 15.188 1 98.94 106 VAL B C 1
ATOM 2002 O O . VAL B 1 106 ? -9.398 16.031 14.492 1 98.94 106 VAL B O 1
ATOM 2005 N N . LYS B 1 107 ? -8.047 17.766 15.062 1 98.81 107 LYS B N 1
ATOM 2006 C CA . LYS B 1 107 ? -8.492 18.703 14.039 1 98.81 107 LYS B CA 1
ATOM 2007 C C . LYS B 1 107 ? -7.398 18.938 13 1 98.81 107 LYS B C 1
ATOM 2009 O O . LYS B 1 107 ? -6.219 18.719 13.273 1 98.81 107 LYS B O 1
ATOM 2014 N N . ALA B 1 108 ? -7.883 19.391 11.836 1 98.88 108 ALA B N 1
ATOM 2015 C CA . ALA B 1 108 ? -6.891 19.812 10.859 1 98.88 108 ALA B CA 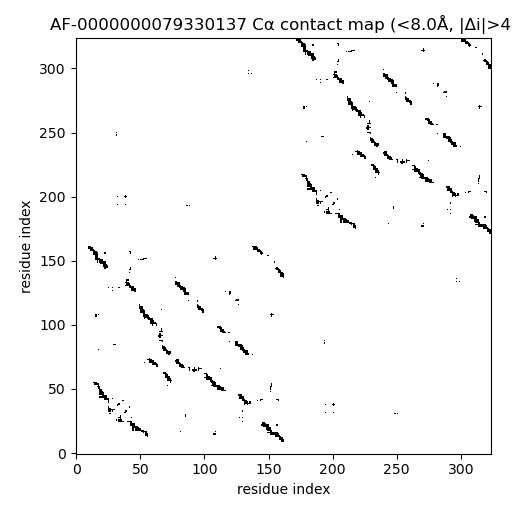1
ATOM 2016 C C . ALA B 1 108 ? -5.918 20.828 11.469 1 98.88 108 ALA B C 1
ATOM 2018 O O . ALA B 1 108 ? -6.332 21.75 12.164 1 98.88 108 ALA B O 1
ATOM 2019 N N . GLY B 1 109 ? -4.637 20.5 11.289 1 98.88 109 GLY B N 1
ATOM 2020 C CA . GLY B 1 109 ? -3.633 21.422 11.781 1 98.88 109 GLY B CA 1
ATOM 2021 C C . GLY B 1 109 ? -3.062 21.031 13.133 1 98.88 109 GLY B C 1
ATOM 2022 O O . GLY B 1 109 ? -2.061 21.594 13.578 1 98.88 109 GLY B O 1
ATOM 2023 N N . THR B 1 110 ? -3.682 20.078 13.867 1 98.94 110 THR B N 1
ATOM 2024 C CA . THR B 1 110 ? -3.146 19.609 15.141 1 98.94 110 THR B CA 1
ATOM 2025 C C . THR B 1 110 ? -1.778 18.969 14.953 1 98.94 110 THR B C 1
ATOM 2027 O O . THR B 1 110 ? -1.63 18.031 14.164 1 98.94 110 THR B O 1
ATOM 2030 N N . PRO B 1 111 ? -0.719 19.438 15.625 1 98.94 111 PRO B N 1
ATOM 2031 C CA . PRO B 1 111 ? 0.587 18.781 15.531 1 98.94 111 PRO B CA 1
ATOM 2032 C C . PRO B 1 111 ? 0.56 17.328 16.031 1 98.94 111 PRO B C 1
ATOM 2034 O O . PRO B 1 111 ? 0.027 17.062 17.109 1 98.94 111 PRO B O 1
ATOM 2037 N N . ILE B 1 112 ? 1.109 16.406 15.273 1 98.94 112 ILE B N 1
ATOM 2038 C CA . ILE B 1 112 ? 1.071 14.984 15.609 1 98.94 112 ILE B CA 1
ATOM 2039 C C . ILE B 1 112 ? 2.488 14.477 15.859 1 98.94 112 ILE B C 1
ATOM 2041 O O . ILE B 1 112 ? 2.742 13.797 16.859 1 98.94 112 ILE B O 1
ATOM 2045 N N . ILE B 1 113 ? 3.449 14.773 14.977 1 98.94 113 ILE B N 1
ATOM 2046 C CA . ILE B 1 113 ? 4.832 14.32 15.055 1 98.94 113 ILE B CA 1
ATOM 2047 C C . ILE B 1 113 ? 5.777 15.477 14.734 1 98.94 113 ILE B C 1
ATOM 2049 O O . ILE B 1 113 ? 5.535 16.25 13.805 1 98.94 113 ILE B O 1
ATOM 2053 N N . LYS B 1 114 ? 6.754 15.617 15.492 1 98.94 114 LYS B N 1
ATOM 2054 C CA . LYS B 1 114 ? 7.887 16.484 15.172 1 98.94 114 LYS B CA 1
ATOM 2055 C C . LYS B 1 114 ? 9.094 15.664 14.727 1 98.94 114 LYS B C 1
ATOM 2057 O O . LYS B 1 114 ? 9.383 14.609 15.289 1 98.94 114 LYS B O 1
ATOM 2062 N N . ILE B 1 115 ? 9.844 16.172 13.734 1 98.94 115 ILE B N 1
ATOM 2063 C CA . ILE B 1 115 ? 10.984 15.414 13.234 1 98.94 115 ILE B CA 1
ATOM 2064 C C . ILE B 1 115 ? 12.25 16.266 13.352 1 98.94 115 ILE B C 1
ATOM 2066 O O . ILE B 1 115 ? 12.188 17.484 13.359 1 98.94 115 ILE B O 1
ATOM 2070 N N . ASP B 1 116 ? 13.32 15.539 13.477 1 98.88 116 ASP B N 1
ATOM 2071 C CA . ASP B 1 116 ? 14.648 16.125 13.305 1 98.88 116 ASP B CA 1
ATOM 2072 C C . ASP B 1 116 ? 15.141 15.961 11.867 1 98.88 116 ASP B C 1
ATOM 2074 O O . ASP B 1 116 ? 15.773 14.961 11.531 1 98.88 116 ASP B O 1
ATOM 2078 N N . ARG B 1 117 ? 14.883 16.938 11.055 1 98.56 117 ARG B N 1
ATOM 2079 C CA . ARG B 1 117 ? 15.141 16.859 9.617 1 98.56 117 ARG B CA 1
ATOM 2080 C C . ARG B 1 117 ? 16.625 16.594 9.344 1 98.56 117 ARG B C 1
ATOM 2082 O O . ARG B 1 117 ? 16.953 15.727 8.539 1 98.56 117 ARG B O 1
ATOM 2089 N N . ASP B 1 118 ? 17.484 17.391 10 1 98.38 118 ASP B N 1
ATOM 2090 C CA . ASP B 1 118 ? 18.922 17.281 9.758 1 98.38 118 ASP B CA 1
ATOM 2091 C C . ASP B 1 118 ? 19.422 15.875 10.094 1 98.38 118 ASP B C 1
ATOM 2093 O O . ASP B 1 118 ? 20.234 15.305 9.359 1 98.38 118 ASP B O 1
ATOM 2097 N N . PHE B 1 119 ? 18.938 15.352 11.211 1 98.81 119 PHE B N 1
ATOM 2098 C CA . PHE B 1 119 ? 19.328 14.008 11.609 1 98.81 119 PHE B CA 1
ATOM 2099 C C . PHE B 1 119 ? 18.938 12.984 10.555 1 98.81 119 PHE B C 1
ATOM 2101 O O . PHE B 1 119 ? 19.766 12.188 10.109 1 98.81 119 PHE B O 1
ATOM 2108 N N . ILE B 1 120 ? 17.672 13.055 10.062 1 98.69 120 ILE B N 1
ATOM 2109 C CA . ILE B 1 120 ? 17.156 12.078 9.109 1 98.69 120 ILE B CA 1
ATOM 2110 C C . ILE B 1 120 ? 17.922 12.188 7.793 1 98.69 120 ILE B C 1
ATOM 2112 O O . ILE B 1 120 ? 18.359 11.18 7.234 1 98.69 120 ILE B O 1
ATOM 2116 N N . LEU B 1 121 ? 18.156 13.406 7.344 1 98.38 121 LEU B N 1
ATOM 2117 C CA . LEU B 1 121 ? 18.906 13.633 6.109 1 98.38 121 LEU B CA 1
ATOM 2118 C C . LEU B 1 121 ? 20.344 13.141 6.246 1 98.38 121 LEU B C 1
ATOM 2120 O O . LEU B 1 121 ? 20.906 12.609 5.293 1 98.38 121 LEU B O 1
ATOM 2124 N N . SER B 1 122 ? 20.922 13.281 7.418 1 98.56 122 SER B N 1
ATOM 2125 C CA . SER B 1 122 ? 22.312 12.859 7.656 1 98.56 122 SER B CA 1
ATOM 2126 C C . SER B 1 122 ? 22.453 11.344 7.539 1 98.56 122 SER B C 1
ATOM 2128 O O . SER B 1 122 ? 23.562 10.836 7.352 1 98.56 122 SER B O 1
ATOM 2130 N N . LYS B 1 123 ? 21.359 10.625 7.699 1 98.38 123 LYS B N 1
ATOM 2131 C CA . LYS B 1 123 ? 21.375 9.164 7.574 1 98.38 123 LYS B CA 1
ATOM 2132 C C . LYS B 1 123 ? 21.172 8.742 6.121 1 98.38 123 LYS B C 1
ATOM 2134 O O . LYS B 1 123 ? 21.109 7.547 5.824 1 98.38 123 LYS B O 1
ATOM 2139 N N . GLY B 1 124 ? 21.016 9.734 5.191 1 98.12 124 GLY B N 1
ATOM 2140 C CA . GLY B 1 124 ? 20.891 9.461 3.771 1 98.12 124 GLY B CA 1
ATOM 2141 C C . GLY B 1 124 ? 19.469 9.094 3.361 1 98.12 124 GLY B C 1
ATOM 2142 O O . GLY B 1 124 ? 19.266 8.5 2.301 1 98.12 124 GLY B O 1
ATOM 2143 N N . LEU B 1 125 ? 18.5 9.398 4.18 1 98.19 125 LEU B N 1
ATOM 2144 C CA . LEU B 1 125 ? 17.109 9.039 3.9 1 98.19 125 LEU B CA 1
ATOM 2145 C C . LEU B 1 125 ? 16.344 10.227 3.338 1 98.19 125 LEU B C 1
ATOM 2147 O O . LEU B 1 125 ? 16.641 11.375 3.664 1 98.19 125 LEU B O 1
ATOM 2151 N N . SER B 1 126 ? 15.367 9.883 2.459 1 98.44 126 SER B N 1
ATOM 2152 C CA . SER B 1 126 ? 14.508 10.906 1.88 1 98.44 126 SER B CA 1
ATOM 2153 C C . SER B 1 126 ? 13.43 11.344 2.867 1 98.44 126 SER B C 1
ATOM 2155 O O . SER B 1 126 ? 12.852 10.516 3.572 1 98.44 126 SER B O 1
ATOM 2157 N N . LEU B 1 127 ? 13.062 12.648 2.887 1 98.81 127 LEU B N 1
ATOM 2158 C CA . LEU B 1 127 ? 12 13.172 3.738 1 98.81 127 LEU B CA 1
ATOM 2159 C C . LEU B 1 127 ? 10.695 13.281 2.967 1 98.81 127 LEU B C 1
ATOM 2161 O O . LEU B 1 127 ? 9.656 13.641 3.537 1 98.81 127 LEU B O 1
ATOM 2165 N N . ILE B 1 128 ? 10.75 12.93 1.669 1 98.88 128 ILE B N 1
ATOM 2166 C CA . ILE B 1 128 ? 9.516 13 0.887 1 98.88 128 ILE B CA 1
ATOM 2167 C C . ILE B 1 128 ? 8.406 12.234 1.6 1 98.88 128 ILE B C 1
ATOM 2169 O O . ILE B 1 128 ? 8.586 11.07 1.971 1 98.88 128 ILE B O 1
ATOM 2173 N N . THR B 1 129 ? 7.277 12.852 1.808 1 98.94 129 THR B N 1
ATOM 2174 C CA . THR B 1 129 ? 6.215 12.367 2.68 1 98.94 129 THR B CA 1
ATOM 2175 C C . THR B 1 129 ? 4.941 12.102 1.881 1 98.94 129 THR B C 1
ATOM 2177 O O . THR B 1 129 ? 4.238 13.039 1.492 1 98.94 129 THR B O 1
ATOM 2180 N N . PRO B 1 130 ? 4.625 10.852 1.601 1 98.94 130 PRO B N 1
ATOM 2181 C CA . PRO B 1 130 ? 3.35 10.5 0.966 1 98.94 130 PRO B CA 1
ATOM 2182 C C . PRO B 1 130 ? 2.148 10.766 1.871 1 98.94 130 PRO B C 1
ATOM 2184 O O . PRO B 1 130 ? 2.215 10.516 3.078 1 98.94 130 PRO B O 1
ATOM 2187 N N . VAL B 1 131 ? 1.089 11.289 1.342 1 98.94 131 VAL B N 1
ATOM 2188 C CA . VAL B 1 131 ? -0.215 11.539 1.946 1 98.94 131 VAL B CA 1
ATOM 2189 C C . VAL B 1 131 ? -1.302 10.82 1.153 1 98.94 131 VAL B C 1
ATOM 2191 O O . VAL B 1 131 ? -1.652 11.234 0.047 1 98.94 131 VAL B O 1
ATOM 2194 N N . LEU B 1 132 ? -1.815 9.758 1.753 1 98.81 132 LEU B N 1
ATOM 2195 C CA . LEU B 1 132 ? -2.604 8.844 0.936 1 98.81 132 LEU B CA 1
ATOM 2196 C C . LEU B 1 132 ? -3.99 8.641 1.535 1 98.81 132 LEU B C 1
ATOM 2198 O O . LEU B 1 132 ? -4.156 8.688 2.756 1 98.81 132 LEU B O 1
ATOM 2202 N N . ILE B 1 133 ? -4.961 8.438 0.662 1 98.38 133 ILE B N 1
ATOM 2203 C CA . ILE B 1 133 ? -6.184 7.715 1 1 98.38 133 ILE B CA 1
ATOM 2204 C C . ILE B 1 133 ? -6.016 6.234 0.67 1 98.38 133 ILE B C 1
ATOM 2206 O O . ILE B 1 133 ? -5.758 5.871 -0.48 1 98.38 133 ILE B O 1
ATOM 2210 N N . THR B 1 134 ? -6.207 5.395 1.67 1 96.56 134 THR B N 1
ATOM 2211 C CA . THR B 1 134 ? -5.777 4.012 1.488 1 96.56 134 THR B CA 1
ATOM 2212 C C . THR B 1 134 ? -6.961 3.123 1.112 1 96.56 134 THR B C 1
ATOM 2214 O O . THR B 1 134 ? -6.777 2.025 0.582 1 96.56 134 THR B O 1
ATOM 2217 N N . ASN B 1 135 ? -8.203 3.543 1.438 1 93.75 135 ASN B N 1
ATOM 2218 C CA . ASN B 1 135 ? -9.375 2.77 1.037 1 93.75 135 ASN B CA 1
ATOM 2219 C C . ASN B 1 135 ? -10.102 3.424 -0.134 1 93.75 135 ASN B C 1
ATOM 2221 O O . ASN B 1 135 ? -11.234 3.891 0.016 1 93.75 135 ASN B O 1
ATOM 2225 N N . MET B 1 136 ? -9.555 3.254 -1.321 1 93.25 136 MET B N 1
ATOM 2226 C CA . MET B 1 136 ? -9.977 3.969 -2.523 1 93.25 136 MET B CA 1
ATOM 2227 C C . MET B 1 136 ? -11.312 3.43 -3.033 1 93.25 136 MET B C 1
ATOM 2229 O O . MET B 1 136 ? -11.961 4.055 -3.875 1 93.25 136 MET B O 1
ATOM 2233 N N . ASP B 1 137 ? -11.719 2.35 -2.49 1 88.44 137 ASP B N 1
ATOM 2234 C CA . ASP B 1 137 ? -12.969 1.743 -2.922 1 88.44 137 ASP B CA 1
ATOM 2235 C C . ASP B 1 137 ? -14.156 2.65 -2.6 1 88.44 137 ASP B C 1
ATOM 2237 O O . ASP B 1 137 ? -15.219 2.527 -3.209 1 88.44 137 ASP B O 1
ATOM 2241 N N . ILE B 1 138 ? -13.969 3.621 -1.694 1 92 138 ILE B N 1
ATOM 2242 C CA . ILE B 1 138 ? -15.094 4.465 -1.312 1 92 138 ILE B CA 1
ATOM 2243 C C . ILE B 1 138 ? -14.969 5.828 -1.989 1 92 138 ILE B C 1
ATOM 2245 O O . ILE B 1 138 ? -15.828 6.699 -1.806 1 92 138 ILE B O 1
ATOM 2249 N N . VAL B 1 139 ? -13.867 6.059 -2.775 1 95.69 139 VAL B N 1
ATOM 2250 C CA . VAL B 1 139 ? -13.57 7.355 -3.373 1 95.69 139 VAL B CA 1
ATOM 2251 C C . VAL B 1 139 ? -14.039 7.379 -4.824 1 95.69 139 VAL B C 1
ATOM 2253 O O . VAL B 1 139 ? -13.672 6.512 -5.617 1 95.69 139 VAL B O 1
ATOM 2256 N N . LYS B 1 140 ? -14.82 8.352 -5.23 1 96.12 140 LYS B N 1
ATOM 2257 C CA . LYS B 1 140 ? -15.336 8.5 -6.586 1 96.12 140 LYS B CA 1
ATOM 2258 C C . LYS B 1 140 ? -14.406 9.359 -7.438 1 96.12 140 LYS B C 1
ATOM 2260 O O . LYS B 1 140 ? -14.148 9.047 -8.602 1 96.12 140 LYS B O 1
ATOM 2265 N N . LYS B 1 141 ? -14.008 10.445 -6.836 1 97.38 141 LYS B N 1
ATOM 2266 C CA . LYS B 1 141 ? -13.102 11.375 -7.5 1 97.38 141 LYS B CA 1
ATOM 2267 C C . LYS B 1 141 ? -12.016 11.867 -6.543 1 97.38 141 LYS B C 1
ATOM 2269 O O . LYS B 1 141 ? -12.281 12.094 -5.359 1 97.38 141 LYS B O 1
ATOM 2274 N N . LEU B 1 142 ? -10.859 12.047 -7.043 1 98.38 142 LEU B N 1
ATOM 2275 C CA . LEU B 1 142 ? -9.719 12.539 -6.281 1 98.38 142 LEU B CA 1
ATOM 2276 C C . LEU B 1 142 ? -8.898 13.531 -7.105 1 98.38 142 LEU B C 1
ATOM 2278 O O . LEU B 1 142 ? -8.57 13.25 -8.258 1 98.38 142 LEU B O 1
ATOM 2282 N N . LYS B 1 143 ? -8.711 14.672 -6.562 1 98.5 143 LYS B N 1
ATOM 2283 C CA . LYS B 1 143 ? -7.859 15.695 -7.168 1 98.5 143 LYS B CA 1
ATOM 2284 C C . LYS B 1 143 ? -6.719 16.094 -6.234 1 98.5 143 LYS B C 1
ATOM 2286 O O . LYS B 1 143 ? -6.918 16.219 -5.023 1 98.5 143 LYS B O 1
ATOM 2291 N N . THR B 1 144 ? -5.551 16.281 -6.785 1 98.81 144 THR B N 1
ATOM 2292 C CA . THR B 1 144 ? -4.387 16.719 -6.02 1 98.81 144 THR B CA 1
ATOM 2293 C C . THR B 1 144 ? -3.818 18.016 -6.582 1 98.81 144 THR B C 1
ATOM 2295 O O . THR B 1 144 ? -3.885 18.25 -7.789 1 98.81 144 THR B O 1
ATOM 2298 N N . ASN B 1 145 ? -3.291 18.844 -5.723 1 98.56 145 ASN B N 1
ATOM 2299 C CA . ASN B 1 145 ? -2.619 20.078 -6.113 1 98.56 145 ASN B CA 1
ATOM 2300 C C . ASN B 1 145 ? -1.102 19.906 -6.129 1 98.56 145 ASN B C 1
ATOM 2302 O O . ASN B 1 145 ? -0.435 20.156 -5.125 1 98.56 145 ASN B O 1
ATOM 2306 N N . VAL B 1 146 ? -0.497 19.641 -7.27 1 98.75 146 VAL B N 1
ATOM 2307 C CA . VAL B 1 146 ? 0.918 19.312 -7.398 1 98.75 146 VAL B CA 1
ATOM 2308 C C . VAL B 1 146 ? 1.712 20.562 -7.75 1 98.75 146 VAL B C 1
ATOM 2310 O O . VAL B 1 146 ? 1.162 21.516 -8.305 1 98.75 146 VAL B O 1
ATOM 2313 N N . ASP B 1 147 ? 2.941 20.578 -7.426 1 98.69 147 ASP B N 1
ATOM 2314 C CA . ASP B 1 147 ? 3.896 21.641 -7.738 1 98.69 147 ASP B CA 1
ATOM 2315 C C . ASP B 1 147 ? 3.494 22.953 -7.082 1 98.69 147 ASP B C 1
ATOM 2317 O O . ASP B 1 147 ? 3.498 24 -7.727 1 98.69 147 ASP B O 1
ATOM 2321 N N . LYS B 1 148 ? 3.104 22.844 -5.824 1 98.88 148 LYS B N 1
ATOM 2322 C CA . LYS B 1 148 ? 2.732 24.016 -5.027 1 98.88 148 LYS B CA 1
ATOM 2323 C C . LYS B 1 148 ? 3.547 24.078 -3.738 1 98.88 148 LYS B C 1
ATOM 2325 O O . LYS B 1 148 ? 3.805 23.047 -3.107 1 98.88 148 LYS B O 1
ATOM 2330 N N . ASP B 1 149 ? 3.963 25.281 -3.414 1 98.94 149 ASP B N 1
ATOM 2331 C CA . ASP B 1 149 ? 4.457 25.516 -2.061 1 98.94 149 ASP B CA 1
ATOM 2332 C C . ASP B 1 149 ? 3.307 25.562 -1.059 1 98.94 149 ASP B C 1
ATOM 2334 O O . ASP B 1 149 ? 2.33 26.297 -1.265 1 98.94 149 ASP B O 1
ATOM 2338 N N . VAL B 1 150 ? 3.432 24.828 -0.024 1 98.94 150 VAL B N 1
ATOM 2339 C CA . VAL B 1 150 ? 2.32 24.734 0.915 1 98.94 150 VAL B CA 1
ATOM 2340 C C . VAL B 1 150 ? 2.832 24.891 2.344 1 98.94 150 VAL B C 1
ATOM 2342 O O . VAL B 1 150 ? 3.992 24.594 2.633 1 98.94 150 VAL B O 1
ATOM 2345 N N . VAL B 1 151 ? 1.977 25.375 3.199 1 98.94 151 VAL B N 1
ATOM 2346 C CA . VAL B 1 151 ? 2.215 25.516 4.633 1 98.94 151 VAL B CA 1
ATOM 2347 C C . VAL B 1 151 ? 1.347 24.516 5.395 1 98.94 151 VAL B C 1
ATOM 2349 O O . VAL B 1 151 ? 0.153 24.375 5.113 1 98.94 151 VAL B O 1
ATOM 2352 N N . ALA B 1 152 ? 1.975 23.875 6.328 1 98.94 152 ALA B N 1
ATOM 2353 C CA . ALA B 1 152 ? 1.288 22.859 7.109 1 98.94 152 ALA B CA 1
ATOM 2354 C C . ALA B 1 152 ? 0.012 23.406 7.738 1 98.94 152 ALA B C 1
ATOM 2356 O O . ALA B 1 152 ? 0.025 24.484 8.344 1 98.94 152 ALA B O 1
ATOM 2357 N N . GLY B 1 153 ? -1.056 22.656 7.539 1 98.88 153 GLY B N 1
ATOM 2358 C CA . GLY B 1 153 ? -2.307 23 8.195 1 98.88 153 GLY B CA 1
ATOM 2359 C C . GLY B 1 153 ? -3.051 24.125 7.5 1 98.88 153 GLY B C 1
ATOM 2360 O O . GLY B 1 153 ? -4.145 24.5 7.922 1 98.88 153 GLY B O 1
ATOM 2361 N N . GLN B 1 154 ? -2.533 24.641 6.426 1 98.75 154 GLN B N 1
ATOM 2362 C CA . GLN B 1 154 ? -3.141 25.828 5.852 1 98.75 154 GLN B CA 1
ATOM 2363 C C . GLN B 1 154 ? -3.613 25.562 4.422 1 98.75 154 GLN B C 1
ATOM 2365 O O . GLN B 1 154 ? -4.785 25.781 4.102 1 98.75 154 GLN B O 1
ATOM 2370 N N . ASN B 1 155 ? -2.74 25.062 3.562 1 98.94 155 ASN B N 1
ATOM 2371 C CA . ASN B 1 155 ? -3.066 24.906 2.148 1 98.94 155 ASN B CA 1
ATOM 2372 C C . ASN B 1 155 ? -3.715 23.547 1.869 1 98.94 155 ASN B C 1
ATOM 2374 O O . ASN B 1 155 ? -3.266 22.531 2.381 1 98.94 155 ASN B O 1
ATOM 2378 N N . GLU B 1 156 ? -4.746 23.562 1.065 1 98.81 156 GLU B N 1
ATOM 2379 C CA . GLU B 1 156 ? -5.355 22.312 0.603 1 98.81 156 GLU B CA 1
ATOM 2380 C C . GLU B 1 156 ? -4.461 21.594 -0.404 1 98.81 156 GLU B C 1
ATOM 2382 O O . GLU B 1 156 ? -3.906 22.234 -1.307 1 98.81 156 GLU B O 1
ATOM 2387 N N . VAL B 1 157 ? -4.391 20.25 -0.238 1 98.94 157 VAL B N 1
ATOM 2388 C CA . VAL B 1 157 ? -3.484 19.547 -1.135 1 98.94 157 VAL B CA 1
ATOM 2389 C C . VAL B 1 157 ? -4.234 18.422 -1.838 1 98.94 157 VAL B C 1
ATOM 2391 O O . VAL B 1 157 ? -3.828 17.969 -2.91 1 98.94 157 VAL B O 1
ATOM 2394 N N . ILE B 1 158 ? -5.27 17.891 -1.276 1 98.88 158 ILE B N 1
ATOM 2395 C CA . ILE B 1 158 ? -6.121 16.859 -1.864 1 98.88 158 ILE B CA 1
ATOM 2396 C C . ILE B 1 158 ? -7.59 17.25 -1.709 1 98.88 158 ILE B C 1
ATOM 2398 O O . ILE B 1 158 ? -7.996 17.75 -0.658 1 98.88 158 ILE B O 1
ATOM 2402 N N . SER B 1 159 ? -8.367 17.047 -2.707 1 98.69 159 SER B N 1
ATOM 2403 C CA . SER B 1 159 ? -9.828 17.047 -2.658 1 98.69 159 SER B CA 1
ATOM 2404 C C . SER B 1 159 ? -10.406 15.75 -3.205 1 98.69 159 SER B C 1
ATOM 2406 O O . SER B 1 159 ? -9.906 15.211 -4.195 1 98.69 159 SER B O 1
ATOM 2408 N N . PHE B 1 160 ? -11.398 15.242 -2.514 1 98.56 160 PHE B N 1
ATOM 2409 C CA . PHE B 1 160 ? -11.992 14.008 -3.012 1 98.56 160 PHE B CA 1
ATOM 2410 C C . PHE B 1 160 ? -13.469 13.93 -2.65 1 98.56 160 PHE B C 1
ATOM 2412 O O . PHE B 1 160 ? -13.938 14.664 -1.781 1 98.56 160 PHE B O 1
ATOM 2419 N N . SER B 1 161 ? -14.172 13.094 -3.375 1 97.75 161 SER B N 1
ATOM 2420 C CA . SER B 1 161 ? -15.578 12.812 -3.111 1 97.75 161 SER B CA 1
ATOM 2421 C C . SER B 1 161 ? -15.82 11.312 -2.943 1 97.75 161 SER B C 1
ATOM 2423 O O . SER B 1 161 ? -15.031 10.492 -3.412 1 97.75 161 SER B O 1
ATOM 2425 N N . LEU B 1 162 ? -16.891 11.078 -2.25 1 93.75 162 LEU B N 1
ATOM 2426 C CA . LEU B 1 162 ? -17.234 9.688 -1.989 1 93.75 162 LEU B CA 1
ATOM 2427 C C . LEU B 1 162 ? -18.484 9.281 -2.783 1 93.75 162 LEU B C 1
ATOM 2429 O O . LEU B 1 162 ? -19.281 10.133 -3.152 1 93.75 162 LEU B O 1
#

Solvent-accessible surface area (backbone atoms only — not comparable to full-atom values): 16579 Å² total; per-residue (Å²): 135,81,79,76,69,69,68,78,67,66,65,69,45,69,28,26,24,30,43,18,25,34,26,36,56,32,67,74,45,98,40,64,54,55,30,67,38,59,41,26,50,64,36,23,30,47,57,75,54,46,52,34,25,30,33,40,57,28,31,29,66,40,58,44,92,33,57,30,32,38,30,36,38,32,92,87,67,50,35,35,37,41,34,52,23,47,77,41,61,78,48,65,25,64,52,49,41,79,70,57,62,60,72,37,76,43,41,56,39,41,66,36,36,37,47,40,60,68,62,45,46,73,73,72,41,52,58,47,25,44,42,27,39,43,59,57,89,59,50,74,45,78,48,65,54,60,78,35,82,41,44,48,42,67,34,73,37,38,38,33,28,88,136,82,79,76,68,68,67,78,67,62,65,70,45,69,29,27,24,31,43,18,25,33,27,34,56,31,66,73,44,98,42,65,54,57,30,67,36,58,43,25,49,67,36,22,29,47,57,77,54,45,51,34,24,31,34,39,58,28,31,30,67,38,58,45,92,34,56,31,31,38,29,35,37,33,91,88,66,51,36,35,38,42,34,51,23,49,78,40,61,79,48,65,26,64,50,49,41,78,68,59,62,59,71,37,77,44,43,55,40,40,66,36,37,39,47,41,60,69,62,46,47,72,71,73,41,51,59,45,25,43,42,27,40,45,58,56,88,60,48,74,45,77,47,67,52,59,78,36,81,39,43,49,42,65,34,71,36,37,38,33,26,85

Sequence (324 aa):
MFNFFKKKQNKEVNLVAPITGKTIDLSAVPDNVFAEKLAGDGIAIDPTGDVIVSPADGELTLVFKTMHAFAITLANGAELLIHIGIDTVSLNGEGFQQLVEAGTMVKAGTPIIKIDRDFILSKGLSLITPVLITNMDIVKKLKTNVDKDVVAGQNEVISFSLMFNFFKKKQNKEVNLVAPITGKTIDLSAVPDNVFAEKLAGDGIAIDPTGDVIVSPADGELTLVFKTMHAFAITLANGAELLIHIGIDTVSLNGEGFQQLVEAGTMVKAGTPIIKIDRDFILSKGLSLITPVLITNMDIVKKLKTNVDKDVVAGQNEVISFSL

Foldseek 3Di:
DDPCVVPPPQDKDWFAFQAFAFKAAQLPDPPVCSNVQVQAHFIKGQHPGFWGWGRAWFFFADQDQLNQKTWGAHPVGWIKIKGFFDPSVVVSNPFKDADDDGGDTDGQQHTGMGGDPVVCVVVVTGRIIDIGGRPCVQWDDKDADHGDGHHGSPHTGMMTGD/DDPCVVPPPLDKDWFAFQAFAFKAAQLPDPPVCSNVQVQAHFIKGQHPGFWGWGRAWFFFADQDQLNQKTWGAHPVGWIKIKGFFDPSVVVSNPFKDADDDGGDTDGQQHTGMGGDPVVCVVVVTGRIIDIGGRPCVQWDDKDADHGDGHHGSPHTGMMTGD

Nearest PDB structures (foldseek):
  3our-assembly3_F  TM=9.797E-01  e=4.091E-19  Vibrio vulnificus CMCP6
  4jbw-assembly1_M  TM=9.753E-01  e=1.405E-18  Escherichia coli K-12
  1gla-assembly1_F  TM=9.797E-01  e=2.318E-17  Escherichia coli
  1gpr-assembly1_A-2  TM=9.362E-01  e=5.357E-16  Bacillus subtilis
  2gpr-assembly1_A  TM=9.268E-01  e=5.046E-15  Mycoplasma capricolum